Protein AF-A0A4Y7U716-F1 (afdb_monomer)

Nearest PDB structures (foldseek):
  8x7f-assembly1_J  TM=8.961E-01  e=5.687E-02  Escherichia coli K-12

Sequence (208 aa):
LENQKLSSAKKYLFCDTNLMVTKVFSEMYYGSCDPLLNDAALEHDYDLFFLTDIDVPWEKDDIRDTPDGRETVFSVFKQTLINTKKPFITLSGNKENRLAKATAIINALTIAKEKGFSSADFVGIYEHGIPFEKIIKQLEIFKNGIAKSNLISPATINNGILSLTESDFEEKAAFFDLQNENLKLKKFVPASGAASRMFKFLTAFLND

Solvent-accessible surface area (backbone atoms only — not comparable to full-atom values): 12981 Å² total; per-residue (Å²): 111,65,73,65,48,53,76,71,41,87,86,73,79,86,76,84,72,51,55,55,56,53,34,54,50,33,33,70,77,66,74,46,57,60,65,70,50,45,52,51,31,68,71,55,85,68,71,65,43,78,45,71,53,78,83,56,81,84,71,96,55,102,80,64,87,67,83,72,62,54,69,56,53,51,50,53,53,52,49,48,33,60,77,69,68,50,31,59,48,81,40,62,69,56,72,67,55,31,51,54,51,51,52,53,50,53,54,51,49,51,56,36,46,77,72,70,44,50,48,58,56,50,40,53,42,54,75,70,69,52,62,65,69,59,54,52,54,50,52,48,36,71,74,74,45,75,83,80,79,83,83,86,72,83,73,36,80,85,40,92,33,86,80,73,51,72,67,53,48,53,52,52,50,54,52,46,66,73,38,54,87,81,47,82,87,86,80,88,77,69,99,41,88,64,45,65,62,68,44,45,60,59,57,49,64,76,74,109

Radius of gyration: 27.91 Å; Cα contacts (8 Å, |Δi|>4): 109; chains: 1; bounding box: 51×39×85 Å

InterPro domains:
  IPR025393 Domain of unknown function DUF4301 [PF14134] (120-207)
  IPR027417 P-loop containing nucleoside triphosphate hydrolase [G3DSA:3.40.50.300] (1-102)
  IPR027417 P-loop containing nucleoside triphosphate hydrolase [SSF52540] (4-107)
  IPR038727 NadR/Ttd14, AAA domain [PF13521] (3-98)
  IPR052735 Bacterial NAD biosynthesis/regulator protein [PTHR37512] (2-109)

Foldseek 3Di:
DQVVVVVVDDQDDDDDDDLLNVQLVCCVPVVDGDPVSVVCNLPDADLEAELEDPQDDDDDDPPDDDPPCSVVSSVSSVVSCVVSVHHYDYADDDPVRSVVVVVVLSVLSSVCVVVPHGSSRSSVCVVVVHDSVVVVVVVCCVVVPDDDDDDPDDQDDVRVDDDDDPVRVVVVVVVCVVCVVVDDDDDDDPPDPCVCVVCVVVVVVVVD

Secondary structure (DSSP, 8-state):
-HHHHHHH-SS----SS-HHHHHHHHHHHHS---HHHHHHHHHS--S-EEEE-S-SPP---SS---STTHHHHHHHHHHHHHHTT--EEEE-S-HHHHHHHHHHHHHHHHHHHHTT--HHHHHHHHHTT--HHHHHHHHHHHHH-PPPP------EETBEEPPPPHHHHHHHHHHHHHHTTTS-------SSTTHHHHTHHHHHHTT-

Structure (mmCIF, N/CA/C/O backbone):
data_AF-A0A4Y7U716-F1
#
_entry.id   AF-A0A4Y7U716-F1
#
loop_
_atom_site.group_PDB
_atom_site.id
_atom_site.type_symbol
_atom_site.label_atom_id
_atom_site.label_alt_id
_atom_site.label_comp_id
_atom_site.label_asym_id
_atom_site.label_entity_id
_atom_site.label_seq_id
_atom_site.pdbx_PDB_ins_code
_atom_site.Cartn_x
_atom_site.Cartn_y
_atom_site.Cartn_z
_atom_site.occupancy
_atom_site.B_iso_or_equiv
_atom_site.auth_seq_id
_atom_site.auth_comp_id
_atom_site.auth_asym_id
_atom_site.auth_atom_id
_atom_site.pdbx_PDB_model_num
ATOM 1 N N . LEU A 1 1 ? -2.978 -11.078 -25.069 1.00 79.75 1 LEU A N 1
ATOM 2 C CA . LEU A 1 1 ? -2.760 -12.250 -24.187 1.00 79.75 1 LEU A CA 1
ATOM 3 C C . LEU A 1 1 ? -3.299 -11.998 -22.779 1.00 79.75 1 LEU A C 1
ATOM 5 O O . LEU A 1 1 ? -4.099 -12.796 -22.311 1.00 79.75 1 LEU A O 1
ATOM 9 N N . GLU A 1 2 ? -2.930 -10.886 -22.134 1.00 85.50 2 GLU A N 1
ATOM 10 C CA . GLU A 1 2 ? -3.359 -10.548 -20.763 1.00 85.50 2 GLU A CA 1
ATOM 11 C C . GLU A 1 2 ? -4.886 -10.507 -20.600 1.00 85.50 2 GLU A C 1
ATOM 13 O O . GLU A 1 2 ? -5.422 -11.267 -19.802 1.00 85.50 2 GLU A O 1
ATOM 18 N N . ASN A 1 3 ? -5.610 -9.768 -21.449 1.00 84.38 3 ASN A N 1
ATOM 19 C CA . ASN A 1 3 ? -7.084 -9.715 -21.409 1.00 84.38 3 ASN A CA 1
ATOM 20 C C . ASN A 1 3 ? -7.772 -11.077 -21.621 1.00 84.38 3 ASN A C 1
ATOM 22 O O . ASN A 1 3 ? -8.820 -11.353 -21.043 1.00 84.38 3 ASN A O 1
ATOM 26 N N . GLN A 1 4 ? -7.169 -11.963 -22.420 1.00 86.94 4 GLN A N 1
ATOM 27 C CA . GLN A 1 4 ? -7.677 -13.330 -22.594 1.00 86.94 4 GLN A CA 1
ATOM 28 C C . GLN A 1 4 ? -7.426 -14.183 -21.347 1.00 86.94 4 GLN A C 1
ATOM 30 O O . GLN A 1 4 ? -8.240 -15.029 -20.998 1.00 86.94 4 GLN A O 1
ATOM 35 N N . LYS A 1 5 ? -6.296 -13.982 -20.662 1.00 88.31 5 LYS A N 1
ATOM 36 C CA . LYS A 1 5 ? -6.020 -14.659 -19.392 1.00 88.31 5 LYS A CA 1
ATOM 37 C C . LYS A 1 5 ? -6.897 -14.109 -18.274 1.00 88.31 5 LYS A C 1
ATOM 39 O O . LYS A 1 5 ? -7.354 -14.903 -17.457 1.00 88.31 5 LYS A O 1
ATOM 44 N N . LEU A 1 6 ? -7.202 -12.812 -18.293 1.00 87.44 6 LEU A N 1
ATOM 45 C CA . LEU A 1 6 ? -8.086 -12.144 -17.343 1.00 87.44 6 LEU A CA 1
ATOM 46 C C . LEU A 1 6 ? -9.490 -12.756 -17.346 1.00 87.44 6 LEU A C 1
ATOM 48 O O . LEU A 1 6 ? -10.019 -13.036 -16.277 1.00 87.44 6 LEU A O 1
ATOM 52 N N . SER A 1 7 ? -10.052 -13.065 -18.519 1.00 87.25 7 SER A N 1
ATOM 53 C CA . SER A 1 7 ? -11.375 -13.705 -18.608 1.00 87.25 7 SER A CA 1
ATOM 54 C C . SER A 1 7 ? -11.414 -15.131 -18.041 1.00 87.25 7 SER A C 1
ATOM 56 O O . SER A 1 7 ? -12.470 -15.605 -17.632 1.00 87.25 7 SER A O 1
ATOM 58 N N . SER A 1 8 ? -10.266 -15.816 -17.994 1.00 90.81 8 SER A N 1
ATOM 59 C CA . SER A 1 8 ? -10.123 -17.159 -17.412 1.00 90.81 8 SER A CA 1
ATOM 60 C C . SER A 1 8 ? -9.630 -17.163 -15.959 1.00 90.81 8 SER A C 1
ATOM 62 O O . SER A 1 8 ? -9.633 -18.209 -15.302 1.00 90.81 8 SER A O 1
ATOM 64 N N . ALA A 1 9 ? -9.163 -16.018 -15.455 1.00 90.00 9 ALA A N 1
ATOM 65 C CA . ALA A 1 9 ? -8.594 -15.901 -14.123 1.00 90.00 9 ALA A CA 1
ATOM 66 C C . ALA A 1 9 ? -9.703 -15.988 -13.068 1.00 90.00 9 ALA A C 1
ATOM 68 O O . ALA A 1 9 ? -10.748 -15.358 -13.182 1.00 90.00 9 ALA A O 1
ATOM 69 N N . LYS A 1 10 ? -9.471 -16.775 -12.012 1.00 88.88 10 LYS A N 1
ATOM 70 C CA . LYS A 1 10 ? -10.477 -16.975 -10.955 1.00 88.88 10 LYS A CA 1
ATOM 71 C C . LYS A 1 10 ? -10.462 -15.879 -9.894 1.00 88.88 10 LYS A C 1
ATOM 73 O O . LYS A 1 10 ? -11.512 -15.519 -9.380 1.00 88.88 10 LYS A O 1
ATOM 78 N N . LYS A 1 11 ? -9.268 -15.419 -9.506 1.00 89.81 11 LYS A N 1
ATOM 79 C CA . LYS A 1 11 ? -9.095 -14.495 -8.374 1.00 89.81 11 LYS A CA 1
ATOM 80 C C . LYS A 1 11 ? -8.025 -13.440 -8.626 1.00 89.81 11 LYS A 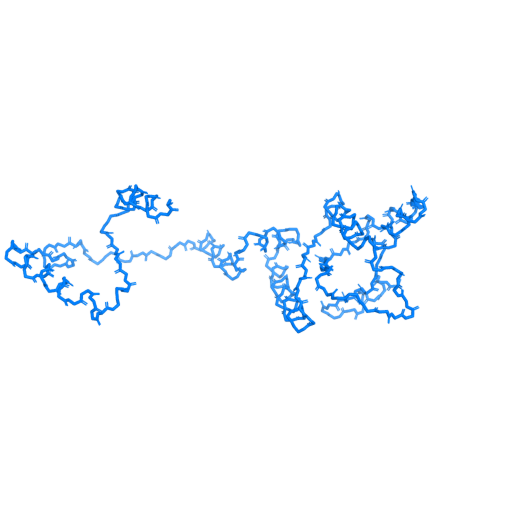C 1
ATOM 82 O O . LYS A 1 11 ? -8.293 -12.261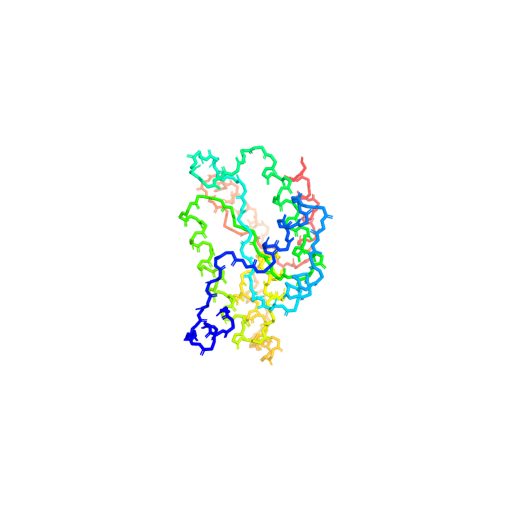 -8.458 1.00 89.81 11 LYS A O 1
ATOM 87 N N . TYR A 1 12 ? -6.840 -13.867 -9.056 1.00 93.25 12 TYR A N 1
ATOM 88 C CA . TYR A 1 12 ? -5.724 -12.977 -9.368 1.00 93.25 12 TYR A CA 1
ATOM 89 C C . TYR A 1 12 ? -5.133 -13.338 -10.728 1.00 93.25 12 TYR A C 1
ATOM 91 O O . TYR A 1 12 ? -5.072 -14.518 -11.083 1.00 93.25 12 TYR A O 1
ATOM 99 N N . LEU A 1 13 ? -4.672 -12.322 -11.453 1.00 93.81 13 LEU A N 1
ATOM 100 C CA . LEU A 1 13 ? -3.811 -12.457 -12.619 1.00 93.81 13 LEU A CA 1
ATOM 101 C C . LEU A 1 13 ? -2.528 -11.678 -12.328 1.00 93.81 13 LEU A C 1
ATOM 103 O O . LEU A 1 13 ? -2.581 -10.480 -12.069 1.00 93.81 13 LEU A O 1
ATOM 107 N N . PHE A 1 14 ? -1.392 -12.367 -12.353 1.00 93.25 14 PHE A N 1
ATOM 108 C CA . PHE A 1 14 ? -0.082 -11.736 -12.242 1.00 93.25 14 PHE A CA 1
ATOM 109 C C . PHE A 1 14 ? 0.510 -11.611 -13.644 1.00 93.25 14 PHE A C 1
ATOM 111 O O . PHE A 1 14 ? 0.653 -12.620 -14.337 1.00 93.25 14 PHE A O 1
ATOM 118 N N . CYS A 1 15 ? 0.825 -10.383 -14.052 1.00 91.81 15 CYS A N 1
ATOM 119 C CA . CYS A 1 15 ? 1.501 -10.093 -15.313 1.00 91.81 15 CYS A CA 1
ATOM 120 C C . CYS A 1 15 ? 2.974 -9.806 -15.010 1.00 91.81 15 CYS A C 1
ATOM 122 O O . CYS A 1 15 ? 3.291 -8.771 -14.422 1.00 91.81 15 CYS A O 1
ATOM 124 N N . ASP A 1 16 ? 3.847 -10.754 -15.353 1.00 87.94 16 ASP A N 1
ATOM 125 C CA . ASP A 1 16 ? 5.295 -10.561 -15.286 1.00 87.94 16 ASP A CA 1
ATOM 126 C C . ASP A 1 16 ? 5.774 -9.906 -16.578 1.00 87.94 16 ASP A C 1
ATOM 128 O O . ASP A 1 16 ? 5.612 -10.469 -17.663 1.00 87.94 16 ASP A O 1
ATOM 132 N N . THR A 1 17 ? 6.319 -8.698 -16.441 1.00 77.56 17 THR A N 1
ATOM 133 C CA . THR A 1 17 ? 6.408 -7.669 -17.487 1.00 77.56 17 THR A CA 1
ATOM 134 C C . THR A 1 17 ? 5.039 -7.310 -18.089 1.00 77.56 17 THR A C 1
ATOM 136 O O . THR A 1 17 ? 4.097 -8.099 -18.094 1.00 77.56 17 THR A O 1
ATOM 139 N N . ASN A 1 18 ? 4.874 -6.060 -18.519 1.00 88.94 18 ASN A N 1
ATOM 140 C CA . ASN A 1 18 ? 3.608 -5.577 -19.070 1.00 88.94 18 ASN A CA 1
ATOM 141 C C . ASN A 1 18 ? 3.829 -4.412 -20.044 1.00 88.94 18 ASN A C 1
ATOM 143 O O . ASN A 1 18 ? 4.952 -3.929 -20.195 1.00 88.94 18 ASN A O 1
ATOM 147 N N . LEU A 1 19 ? 2.757 -3.937 -20.683 1.00 90.75 19 LEU A N 1
ATOM 148 C CA . LEU A 1 19 ? 2.833 -2.859 -21.678 1.00 90.75 19 LEU A CA 1
ATOM 149 C C . LEU A 1 19 ? 3.484 -1.580 -21.133 1.00 90.75 19 LEU A C 1
ATOM 151 O O . LEU A 1 19 ? 4.235 -0.924 -21.854 1.00 90.75 19 LEU A O 1
ATOM 155 N N . MET A 1 20 ? 3.258 -1.249 -19.857 1.00 92.38 20 MET A N 1
ATOM 156 C CA . MET A 1 20 ? 3.892 -0.091 -19.220 1.00 92.38 20 MET A CA 1
ATOM 157 C C . MET A 1 20 ? 5.409 -0.274 -19.109 1.00 92.38 20 MET A C 1
ATOM 159 O O . MET A 1 20 ? 6.166 0.664 -19.340 1.00 92.38 20 MET A O 1
ATOM 163 N N . VAL A 1 21 ? 5.863 -1.493 -18.813 1.00 90.69 21 VAL A N 1
ATOM 164 C CA . VAL A 1 21 ? 7.291 -1.835 -18.792 1.00 90.69 21 VAL A CA 1
ATOM 165 C C . VAL A 1 21 ? 7.909 -1.686 -20.176 1.00 90.69 21 VAL A C 1
ATOM 167 O O . VAL A 1 21 ? 8.946 -1.038 -20.314 1.00 90.69 21 VAL A O 1
ATOM 170 N N . THR A 1 22 ? 7.250 -2.205 -21.211 1.00 91.38 22 THR A N 1
ATOM 171 C CA . THR A 1 22 ? 7.720 -2.070 -22.595 1.00 91.38 22 THR A CA 1
ATOM 172 C C . THR A 1 22 ? 7.770 -0.608 -23.039 1.00 91.38 22 THR A C 1
ATOM 174 O O . THR A 1 22 ? 8.756 -0.199 -23.650 1.00 91.38 22 THR A O 1
ATOM 177 N N . LYS A 1 23 ? 6.758 0.199 -22.689 1.00 93.25 23 LYS A N 1
ATOM 178 C CA . LYS A 1 23 ? 6.739 1.644 -22.952 1.00 93.25 23 LYS A CA 1
ATOM 179 C C . LYS A 1 23 ? 7.964 2.332 -22.347 1.00 93.25 23 LYS A C 1
ATOM 181 O O . LYS A 1 23 ? 8.690 3.010 -23.069 1.00 93.25 23 LYS A O 1
ATOM 186 N N . VAL A 1 24 ? 8.198 2.150 -21.044 1.00 91.44 24 VAL A N 1
ATOM 187 C CA . VAL A 1 24 ? 9.302 2.823 -20.340 1.00 91.44 24 VAL A CA 1
ATOM 188 C C . VAL A 1 24 ? 10.651 2.428 -20.935 1.00 91.44 24 VAL A C 1
ATOM 190 O O . VAL A 1 24 ? 11.477 3.297 -21.200 1.00 91.44 24 VAL A O 1
ATOM 193 N N . PHE A 1 25 ? 10.870 1.141 -21.219 1.00 90.81 25 PHE A N 1
ATOM 194 C CA . PHE A 1 25 ? 12.114 0.712 -21.857 1.00 90.81 25 PHE A CA 1
ATOM 195 C C . PHE A 1 25 ? 12.279 1.274 -23.270 1.00 90.81 25 PHE A C 1
ATOM 197 O O . PHE A 1 25 ? 13.380 1.701 -23.613 1.00 90.81 25 PHE A O 1
ATOM 204 N N . SER A 1 26 ? 11.210 1.342 -24.070 1.00 91.12 26 SER A N 1
ATOM 205 C CA . SER A 1 26 ? 11.276 1.968 -25.396 1.00 91.12 26 SER A CA 1
ATOM 206 C C . SER A 1 26 ? 11.761 3.416 -25.303 1.00 91.12 26 SER A C 1
ATOM 208 O O . SER A 1 26 ? 12.686 3.807 -26.012 1.00 91.12 26 SER A O 1
ATOM 210 N N . GLU A 1 27 ? 11.189 4.199 -24.385 1.00 90.56 27 GLU A N 1
ATOM 211 C CA . GLU A 1 27 ? 11.580 5.597 -24.170 1.00 90.56 27 GLU A CA 1
ATOM 212 C C . GLU A 1 27 ? 13.031 5.720 -23.696 1.00 90.56 27 GLU A C 1
ATOM 214 O O . GLU A 1 27 ? 13.751 6.606 -24.151 1.00 90.56 27 GLU A O 1
ATOM 219 N N . MET A 1 28 ? 13.480 4.820 -22.819 1.00 88.00 28 MET A N 1
ATOM 220 C CA . MET A 1 28 ? 14.840 4.842 -22.283 1.00 88.00 28 MET A CA 1
ATOM 221 C C . MET A 1 28 ? 15.906 4.491 -23.326 1.00 88.00 28 MET A C 1
ATOM 223 O O . MET A 1 28 ? 16.919 5.184 -23.402 1.00 88.00 28 MET A O 1
ATOM 227 N N . TYR A 1 29 ? 15.703 3.437 -24.122 1.00 88.19 29 TYR A N 1
ATOM 228 C CA . TYR A 1 29 ? 16.708 2.984 -25.091 1.00 88.19 29 TYR A CA 1
ATOM 229 C C . TYR A 1 29 ? 16.662 3.753 -26.413 1.00 88.19 29 TYR A C 1
ATOM 231 O O . TYR A 1 29 ? 17.705 3.970 -27.027 1.00 88.19 29 TYR A O 1
ATOM 239 N N . TYR A 1 30 ? 15.474 4.168 -26.862 1.00 90.31 30 TYR A N 1
ATOM 240 C CA . TYR A 1 30 ? 15.283 4.773 -28.185 1.00 90.31 30 TYR A CA 1
ATOM 241 C C . TYR A 1 30 ? 14.915 6.260 -28.136 1.00 90.31 30 TYR A C 1
ATOM 243 O O . TYR A 1 30 ? 14.734 6.880 -29.185 1.00 90.31 30 TYR A O 1
ATOM 251 N N . GLY A 1 31 ? 14.761 6.848 -26.944 1.00 90.00 31 GLY A N 1
ATOM 252 C CA . GLY A 1 31 ? 14.351 8.247 -26.766 1.00 90.00 31 GLY A CA 1
ATOM 253 C C . GLY A 1 31 ? 12.908 8.541 -27.194 1.00 90.00 31 GLY A C 1
ATOM 254 O O . GLY A 1 31 ? 12.475 9.690 -27.156 1.00 90.00 31 GLY A O 1
ATOM 255 N N . SER A 1 32 ? 12.163 7.522 -27.629 1.00 89.88 32 SER A N 1
ATOM 256 C CA . SER A 1 32 ? 10.787 7.631 -28.104 1.00 89.88 32 SER A CA 1
ATOM 257 C C . SER A 1 32 ? 10.032 6.319 -27.890 1.00 89.88 32 SER A C 1
ATOM 259 O O . SER A 1 32 ? 10.621 5.243 -27.758 1.00 89.88 32 SER A O 1
ATOM 261 N N . CYS A 1 33 ? 8.708 6.415 -27.840 1.00 92.00 33 CYS A N 1
ATOM 262 C CA . CYS A 1 33 ? 7.807 5.272 -27.818 1.00 92.00 33 CYS A CA 1
ATOM 263 C C . CYS A 1 33 ? 6.932 5.325 -29.064 1.00 92.00 33 CYS A C 1
ATOM 265 O O . CYS A 1 33 ? 6.470 6.405 -29.442 1.00 92.00 33 CYS A O 1
ATOM 267 N N . ASP A 1 34 ? 6.687 4.171 -29.678 1.00 93.62 34 ASP A N 1
ATOM 268 C CA . ASP A 1 34 ? 5.676 4.073 -30.723 1.00 93.62 34 ASP A CA 1
ATOM 269 C C . ASP A 1 34 ? 4.314 4.545 -30.162 1.00 93.62 34 ASP A C 1
ATOM 271 O O . ASP A 1 34 ? 3.923 4.095 -29.077 1.00 93.62 34 ASP A O 1
ATOM 275 N N . PRO A 1 35 ? 3.584 5.444 -30.852 1.00 94.44 35 PRO A N 1
ATOM 276 C CA . PRO A 1 35 ? 2.308 5.959 -30.359 1.00 94.44 35 PRO A CA 1
ATOM 277 C C . PRO A 1 35 ? 1.298 4.859 -30.014 1.00 94.44 35 PRO A C 1
ATOM 279 O O . PRO A 1 35 ? 0.609 4.968 -29.005 1.00 94.44 35 PRO A O 1
ATOM 282 N N . LEU A 1 36 ? 1.261 3.762 -30.780 1.00 94.50 36 LEU A N 1
ATOM 283 C CA . LEU A 1 36 ? 0.355 2.643 -30.515 1.00 94.50 36 LEU A CA 1
ATOM 284 C C . LEU A 1 36 ? 0.712 1.934 -29.207 1.00 94.50 36 LEU A C 1
ATOM 286 O O . LEU A 1 36 ? -0.178 1.547 -28.451 1.00 94.50 36 LEU A O 1
ATOM 290 N N . LEU A 1 37 ? 2.008 1.772 -28.923 1.00 92.56 37 LEU A N 1
ATOM 291 C CA . LEU A 1 37 ? 2.472 1.192 -27.663 1.00 92.56 37 LEU A CA 1
ATOM 292 C C . LEU A 1 37 ? 2.179 2.126 -26.485 1.00 92.56 37 LEU A C 1
ATOM 294 O O . LEU A 1 37 ? 1.735 1.662 -25.434 1.00 92.56 37 LEU A O 1
ATOM 298 N N . ASN A 1 38 ? 2.414 3.428 -26.654 1.00 92.62 38 ASN A N 1
ATOM 299 C CA . ASN A 1 38 ? 2.104 4.423 -25.636 1.00 92.62 38 ASN A CA 1
ATOM 300 C C . ASN A 1 38 ? 0.615 4.398 -25.269 1.00 92.62 38 ASN A C 1
ATOM 302 O O . ASN A 1 38 ? 0.279 4.272 -24.092 1.00 92.62 38 ASN A O 1
ATOM 306 N N . ASP A 1 39 ? -0.260 4.468 -26.268 1.00 94.06 39 ASP A N 1
ATOM 307 C CA . ASP A 1 39 ? -1.704 4.527 -26.053 1.00 94.06 39 ASP A CA 1
ATOM 308 C C . ASP A 1 39 ? -2.210 3.230 -25.413 1.00 94.06 39 ASP A C 1
ATOM 310 O O . ASP A 1 39 ? -2.919 3.276 -24.407 1.00 94.06 39 ASP A O 1
ATOM 314 N N . ALA A 1 40 ? -1.739 2.072 -25.890 1.00 92.38 40 ALA A N 1
ATOM 315 C CA . ALA A 1 40 ? -2.076 0.780 -25.300 1.00 92.38 40 ALA A CA 1
ATOM 316 C C . ALA A 1 40 ? -1.613 0.657 -23.836 1.00 92.38 40 ALA A C 1
ATOM 318 O O . ALA A 1 40 ? -2.338 0.116 -23.003 1.00 92.38 40 ALA A O 1
ATOM 319 N N . ALA A 1 41 ? -0.424 1.163 -23.492 1.00 92.38 41 ALA A N 1
ATOM 320 C CA . ALA A 1 41 ? 0.080 1.140 -22.119 1.00 92.38 41 ALA A CA 1
ATOM 321 C C . ALA A 1 41 ? -0.721 2.055 -21.175 1.00 92.38 41 ALA A C 1
ATOM 323 O O . ALA A 1 41 ? -0.866 1.745 -19.989 1.00 92.38 41 ALA A O 1
ATOM 324 N N . LEU A 1 42 ? -1.236 3.178 -21.681 1.00 92.06 42 LEU A N 1
ATOM 325 C CA . LEU A 1 42 ? -2.067 4.104 -20.910 1.00 92.06 42 LEU A CA 1
ATOM 326 C C . LEU A 1 42 ? -3.489 3.572 -20.718 1.00 92.06 42 LEU A C 1
ATOM 328 O O . LEU A 1 42 ? -4.015 3.653 -19.606 1.00 92.06 42 LEU A O 1
ATOM 332 N N . GLU A 1 43 ? -4.082 3.008 -21.769 1.00 91.56 43 GLU A N 1
ATOM 333 C CA . GLU A 1 43 ? -5.438 2.455 -21.755 1.00 91.56 43 GLU A CA 1
ATOM 334 C C . GLU A 1 43 ? -5.532 1.167 -20.930 1.00 91.56 43 GLU A C 1
ATOM 336 O O . GLU A 1 43 ? -6.547 0.916 -20.285 1.00 91.56 43 GLU A O 1
ATOM 341 N N . HIS A 1 44 ? -4.473 0.351 -20.901 1.00 90.88 44 HIS A N 1
ATOM 342 C CA . HIS A 1 44 ? -4.513 -0.902 -20.160 1.00 90.88 44 HIS A CA 1
ATOM 343 C C . HIS A 1 44 ? -4.540 -0.665 -18.647 1.00 90.88 44 HIS A C 1
ATOM 345 O O . HIS A 1 44 ? -3.627 -0.071 -18.060 1.00 90.88 44 HIS A O 1
ATOM 351 N N . ASP A 1 45 ? -5.569 -1.190 -17.992 1.00 88.56 45 ASP A N 1
ATOM 352 C CA . ASP A 1 45 ? -5.743 -1.056 -16.554 1.00 88.56 45 ASP A CA 1
ATOM 353 C C . ASP A 1 45 ? -5.135 -2.226 -15.789 1.00 88.56 45 ASP A C 1
ATOM 355 O O . ASP A 1 45 ? -5.332 -3.399 -16.107 1.00 88.56 45 ASP A O 1
ATOM 359 N N . TYR A 1 46 ? -4.388 -1.873 -14.747 1.00 93.69 46 TYR A N 1
ATOM 360 C CA . TYR A 1 46 ? -3.844 -2.800 -13.769 1.00 93.69 46 TYR A CA 1
ATOM 361 C C . TYR A 1 46 ? -4.269 -2.326 -12.390 1.00 93.69 46 TYR A C 1
ATOM 363 O O . TYR A 1 46 ? -4.175 -1.140 -12.072 1.00 93.69 46 TYR A O 1
ATOM 371 N N . ASP A 1 47 ? -4.698 -3.270 -11.559 1.00 95.25 47 ASP A N 1
ATOM 372 C CA . ASP A 1 47 ? -5.156 -2.956 -10.211 1.00 95.25 47 ASP A CA 1
ATOM 373 C C . ASP A 1 47 ? -4.033 -2.450 -9.312 1.00 95.25 47 ASP A C 1
ATOM 375 O O . ASP A 1 47 ? -4.279 -1.619 -8.444 1.00 95.25 47 ASP A O 1
ATOM 379 N N . LEU A 1 48 ? -2.818 -2.966 -9.478 1.00 96.56 48 LEU A N 1
ATOM 380 C CA . LEU A 1 48 ? -1.675 -2.576 -8.669 1.00 96.56 48 LEU A CA 1
ATOM 381 C C . LEU A 1 48 ? -0.373 -2.976 -9.362 1.00 96.56 48 LEU A C 1
ATOM 383 O O . LEU A 1 48 ? -0.209 -4.124 -9.770 1.00 96.56 48 LEU A O 1
ATOM 387 N N . PHE A 1 49 ? 0.578 -2.050 -9.411 1.00 96.50 49 PHE A N 1
ATOM 388 C CA . PHE A 1 49 ? 1.961 -2.326 -9.776 1.00 96.50 49 PHE A CA 1
ATOM 389 C C . PHE A 1 49 ? 2.803 -2.530 -8.514 1.00 96.50 49 PHE A C 1
ATOM 391 O O . PHE A 1 49 ? 2.822 -1.686 -7.617 1.00 96.50 49 PHE A O 1
ATOM 398 N N . PHE A 1 50 ? 3.557 -3.624 -8.458 1.00 96.12 50 PHE A N 1
ATOM 399 C CA . PHE A 1 50 ? 4.636 -3.758 -7.485 1.00 96.12 50 PHE A CA 1
ATOM 400 C C . PHE A 1 50 ? 5.938 -3.268 -8.104 1.00 96.12 50 PHE A C 1
ATOM 402 O O . PHE A 1 50 ? 6.503 -3.924 -8.975 1.00 96.12 50 PHE A O 1
ATOM 409 N N . LEU A 1 51 ? 6.417 -2.114 -7.641 1.00 94.75 51 LEU A N 1
ATOM 410 C CA . LEU A 1 51 ? 7.700 -1.567 -8.066 1.00 94.75 51 LEU A CA 1
ATOM 411 C C . LEU A 1 51 ? 8.793 -2.100 -7.137 1.00 94.75 51 LEU A C 1
ATOM 413 O O . LEU A 1 51 ? 8.896 -1.688 -5.983 1.00 94.75 51 LEU A O 1
ATOM 417 N N . THR A 1 52 ? 9.593 -3.049 -7.608 1.00 92.56 52 THR A N 1
ATOM 418 C CA . THR A 1 52 ? 10.667 -3.630 -6.798 1.00 92.56 52 THR A CA 1
ATOM 419 C C . THR A 1 52 ? 11.849 -2.678 -6.687 1.00 92.56 52 THR A C 1
ATOM 421 O O . THR A 1 52 ? 12.344 -2.186 -7.698 1.00 92.56 52 THR A O 1
ATOM 424 N N . ASP A 1 53 ? 12.313 -2.459 -5.465 1.00 90.38 53 ASP A N 1
ATOM 425 C CA . ASP A 1 53 ? 13.450 -1.600 -5.155 1.00 90.38 53 ASP A CA 1
ATOM 426 C C . ASP A 1 53 ? 14.784 -2.219 -5.617 1.00 90.38 53 ASP A C 1
ATOM 428 O O . ASP A 1 53 ? 14.875 -3.415 -5.933 1.00 90.38 53 ASP A O 1
ATOM 432 N N . ILE A 1 54 ? 15.828 -1.396 -5.668 1.00 88.00 54 ILE A N 1
ATOM 433 C CA . ILE A 1 54 ? 17.169 -1.760 -6.149 1.00 88.00 54 ILE A CA 1
ATOM 434 C C . ILE A 1 54 ? 18.069 -2.354 -5.060 1.00 88.00 54 ILE A C 1
ATOM 436 O O . ILE A 1 54 ? 19.212 -2.711 -5.336 1.00 88.00 54 ILE A O 1
ATOM 440 N N . ASP A 1 55 ? 17.553 -2.484 -3.841 1.00 85.44 55 ASP A N 1
ATOM 441 C CA . ASP A 1 55 ? 18.274 -2.919 -2.643 1.00 85.44 55 ASP A CA 1
ATOM 442 C C . ASP A 1 55 ? 18.750 -4.382 -2.677 1.00 85.44 55 ASP A C 1
ATOM 444 O O . ASP A 1 55 ? 19.569 -4.794 -1.856 1.00 85.44 55 ASP A O 1
ATOM 448 N N . VAL A 1 56 ? 18.293 -5.168 -3.656 1.00 81.62 56 VAL A N 1
ATOM 449 C CA . VAL A 1 56 ? 18.868 -6.484 -3.949 1.00 81.62 56 VAL A CA 1
ATOM 450 C C . VAL A 1 56 ? 20.182 -6.309 -4.726 1.00 81.62 56 VAL A C 1
ATOM 452 O O . VAL A 1 56 ? 20.179 -5.644 -5.778 1.00 81.62 56 VAL A O 1
ATOM 455 N N . PRO A 1 57 ? 21.292 -6.919 -4.257 1.00 79.44 57 PRO A N 1
ATOM 456 C CA . PRO A 1 57 ? 22.568 -6.901 -4.959 1.00 79.44 57 PRO A CA 1
ATOM 457 C C . PRO A 1 57 ? 22.418 -7.358 -6.407 1.00 79.44 57 PRO A C 1
ATOM 459 O O . PRO A 1 57 ? 21.678 -8.292 -6.720 1.00 79.44 57 PRO A O 1
ATOM 462 N N . TRP A 1 58 ? 23.113 -6.671 -7.306 1.00 79.81 58 TRP A N 1
ATOM 463 C CA . TRP A 1 58 ? 23.168 -7.108 -8.689 1.00 79.81 58 TRP A CA 1
ATOM 464 C C . TRP A 1 58 ? 24.035 -8.367 -8.781 1.00 79.81 58 TRP A C 1
ATOM 466 O O . TRP A 1 58 ? 25.130 -8.414 -8.225 1.00 79.81 58 TRP A O 1
ATOM 476 N N . GLU A 1 59 ? 23.548 -9.371 -9.499 1.00 77.19 59 GLU A N 1
ATOM 477 C CA . GLU A 1 59 ? 24.267 -10.607 -9.784 1.00 77.19 59 GLU A CA 1
ATOM 478 C C . GLU A 1 59 ? 24.320 -10.764 -11.295 1.00 77.19 59 GLU A C 1
ATOM 480 O O . GLU A 1 59 ? 23.303 -10.578 -11.965 1.00 77.19 59 GLU A O 1
ATOM 485 N N . LYS A 1 60 ? 25.501 -11.090 -11.825 1.00 77.56 60 LYS A N 1
ATOM 486 C CA . LYS A 1 60 ? 25.668 -11.325 -13.255 1.00 77.56 60 LYS A CA 1
ATOM 487 C C . LYS A 1 60 ? 24.884 -12.572 -13.644 1.00 77.56 60 LYS A C 1
ATOM 489 O O . LYS A 1 60 ? 25.209 -13.663 -13.183 1.00 77.56 60 LYS A O 1
ATOM 494 N N . ASP A 1 61 ? 23.896 -12.401 -14.506 1.00 76.31 61 ASP A N 1
ATOM 495 C CA . ASP A 1 61 ? 23.196 -13.488 -15.178 1.00 76.31 61 ASP A CA 1
ATOM 496 C C . ASP A 1 61 ? 23.148 -13.219 -16.689 1.00 76.31 61 ASP A C 1
ATOM 498 O O . ASP A 1 61 ? 23.629 -12.187 -17.162 1.00 76.31 61 ASP A O 1
ATOM 502 N N . ASP A 1 62 ? 22.618 -14.173 -17.451 1.00 69.81 62 ASP A N 1
ATOM 503 C CA . ASP A 1 62 ? 22.617 -14.125 -18.917 1.00 69.81 62 ASP A CA 1
ATOM 504 C C . ASP A 1 62 ? 21.669 -13.058 -19.502 1.00 69.81 62 ASP A C 1
ATOM 506 O O . ASP A 1 62 ? 21.649 -12.862 -20.716 1.00 69.81 62 ASP A O 1
ATOM 510 N N . ILE A 1 63 ? 20.865 -12.385 -18.667 1.00 69.25 63 ILE A N 1
ATOM 511 C CA . ILE A 1 63 ? 19.766 -11.507 -19.100 1.00 69.25 63 ILE A CA 1
ATOM 512 C C . ILE A 1 63 ? 19.821 -10.090 -18.511 1.00 69.25 63 ILE A C 1
ATOM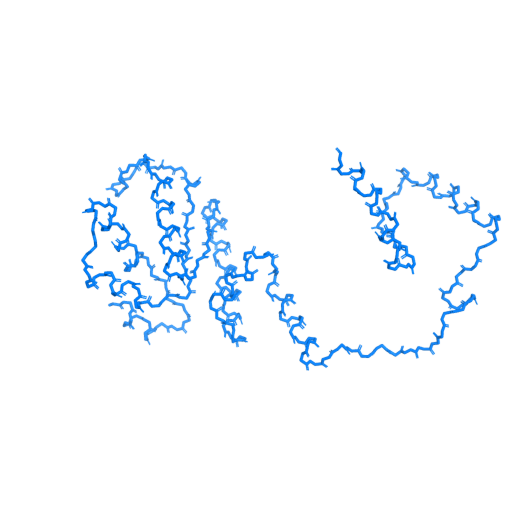 514 O O . ILE A 1 63 ? 19.110 -9.208 -18.991 1.00 69.25 63 ILE A O 1
ATOM 518 N N . ARG A 1 64 ? 20.624 -9.842 -17.471 1.00 70.50 64 ARG A N 1
ATOM 519 C CA . ARG A 1 64 ? 20.768 -8.523 -16.846 1.00 70.50 64 ARG A CA 1
ATOM 520 C C . ARG A 1 64 ? 21.760 -7.660 -17.614 1.00 70.50 64 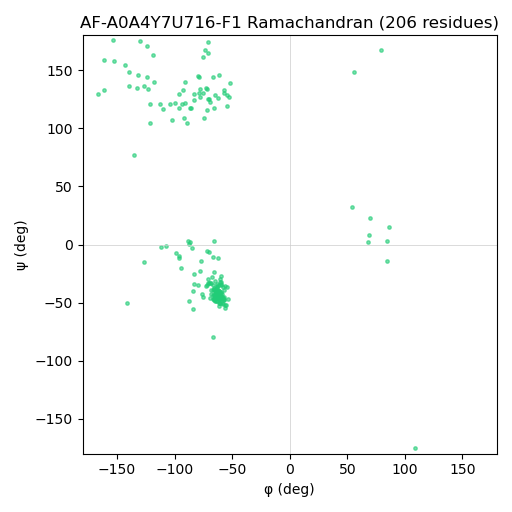ARG A C 1
ATOM 522 O O . ARG A 1 64 ? 22.905 -8.048 -17.814 1.00 70.50 64 ARG A O 1
ATOM 529 N N . ASP A 1 65 ? 21.316 -6.445 -17.924 1.00 68.31 65 ASP A N 1
ATOM 530 C CA . ASP A 1 65 ? 22.044 -5.466 -18.736 1.00 68.31 65 ASP A CA 1
ATOM 531 C C . ASP A 1 65 ? 23.324 -4.957 -18.047 1.00 68.31 65 ASP A C 1
ATOM 533 O O . ASP A 1 65 ? 24.429 -5.424 -18.321 1.00 68.31 65 ASP A O 1
ATOM 537 N N . THR A 1 66 ? 23.198 -4.018 -17.106 1.00 71.69 66 THR A N 1
ATOM 538 C CA . THR A 1 66 ? 24.334 -3.423 -16.396 1.00 71.69 66 THR A CA 1
ATOM 539 C C . THR A 1 66 ? 24.014 -3.226 -14.917 1.00 71.69 66 THR A C 1
ATOM 541 O O . THR A 1 66 ? 22.861 -2.979 -14.550 1.00 71.69 66 THR A O 1
ATOM 544 N N . PRO A 1 67 ? 25.021 -3.319 -14.031 1.00 74.25 67 PRO A N 1
ATOM 545 C CA . PRO A 1 67 ? 24.861 -2.910 -12.638 1.00 74.25 67 PRO A CA 1
ATOM 546 C C . PRO A 1 67 ? 24.672 -1.389 -12.509 1.00 74.25 67 PRO A C 1
ATOM 548 O O . PRO A 1 67 ? 24.009 -0.933 -11.576 1.00 74.25 67 PRO A O 1
ATOM 551 N N . ASP A 1 68 ? 25.212 -0.620 -13.458 1.00 76.81 68 ASP A N 1
ATOM 552 C CA . ASP A 1 68 ? 25.151 0.840 -13.485 1.00 76.81 68 ASP A CA 1
ATOM 553 C C . ASP A 1 68 ? 23.795 1.343 -14.000 1.00 76.81 68 ASP A C 1
ATOM 555 O O . ASP A 1 68 ? 23.186 0.736 -14.879 1.00 76.81 68 ASP A O 1
ATOM 559 N N . GLY A 1 69 ? 23.313 2.463 -13.449 1.00 80.25 69 GLY A N 1
ATOM 560 C CA . GLY A 1 69 ? 22.079 3.124 -13.899 1.00 80.25 69 GLY A CA 1
ATOM 561 C C . GLY A 1 69 ? 20.773 2.574 -13.311 1.00 80.25 69 GLY A C 1
ATOM 562 O O . GLY A 1 69 ? 19.700 3.083 -13.635 1.00 80.25 69 GLY A O 1
ATOM 563 N N . ARG A 1 70 ? 20.828 1.588 -12.403 1.00 85.88 70 ARG A N 1
ATOM 564 C CA . ARG A 1 70 ? 19.636 0.999 -11.753 1.00 85.88 70 ARG A CA 1
ATOM 565 C C . ARG A 1 70 ? 18.772 2.031 -11.023 1.00 85.88 70 ARG A C 1
ATOM 567 O O . ARG A 1 70 ? 17.549 1.960 -11.103 1.00 85.88 70 ARG A O 1
ATOM 574 N N . GLU A 1 71 ? 19.391 3.003 -10.355 1.00 88.25 71 GLU A N 1
ATOM 575 C CA . GLU A 1 71 ? 18.691 4.124 -9.707 1.00 88.25 71 GLU A CA 1
ATOM 576 C C . GLU A 1 71 ? 17.924 4.984 -10.714 1.00 88.25 71 GLU A C 1
ATOM 578 O O . GLU A 1 71 ? 16.776 5.366 -10.472 1.00 88.25 71 GLU A O 1
ATOM 583 N N . THR A 1 72 ? 18.539 5.261 -11.866 1.00 88.75 72 THR A N 1
ATOM 584 C CA . THR A 1 72 ? 17.921 6.023 -12.951 1.00 88.75 72 THR A CA 1
ATOM 585 C C . THR A 1 72 ? 16.735 5.263 -13.525 1.00 88.75 72 THR A C 1
ATOM 587 O O . THR A 1 72 ? 15.648 5.829 -13.604 1.00 88.75 72 THR A O 1
ATOM 590 N N . VAL A 1 73 ? 16.908 3.975 -13.844 1.00 88.69 73 VAL A N 1
ATOM 591 C CA . VAL A 1 73 ? 15.823 3.105 -14.330 1.00 88.69 73 VAL A CA 1
ATOM 592 C C . VAL A 1 73 ? 14.667 3.110 -13.331 1.00 88.69 73 VAL A C 1
ATOM 594 O O . VAL A 1 73 ? 13.536 3.426 -13.696 1.00 88.69 73 VAL A O 1
ATOM 597 N N . PHE A 1 74 ? 14.945 2.847 -12.052 1.00 92.31 74 PHE A N 1
ATOM 598 C CA . PHE A 1 74 ? 13.929 2.847 -11.001 1.00 92.31 74 PHE A CA 1
ATOM 599 C C . PHE A 1 74 ? 13.185 4.187 -10.913 1.00 92.31 74 PHE A C 1
ATOM 601 O O . PHE A 1 74 ? 11.955 4.214 -10.843 1.00 92.31 74 PHE A O 1
ATOM 608 N N . SER A 1 75 ? 13.916 5.302 -10.958 1.00 93.19 75 SER A N 1
ATOM 609 C CA . SER A 1 75 ? 13.343 6.648 -10.877 1.00 93.19 75 SER A CA 1
ATOM 610 C C . SER A 1 75 ? 12.453 6.970 -12.078 1.00 93.19 75 SER A C 1
ATOM 612 O O . SER A 1 75 ? 11.355 7.494 -11.894 1.00 93.19 75 SER A O 1
ATOM 614 N N . VAL A 1 76 ? 12.872 6.609 -13.295 1.00 92.94 76 VAL A N 1
ATOM 615 C CA . VAL A 1 76 ? 12.077 6.791 -14.522 1.00 92.94 76 VAL A CA 1
ATOM 616 C C . VAL A 1 76 ? 10.798 5.955 -14.474 1.00 92.94 76 VAL A C 1
ATOM 618 O O . VAL A 1 76 ? 9.715 6.461 -14.779 1.00 92.94 76 VAL A O 1
ATOM 621 N N . PHE A 1 77 ? 10.892 4.700 -14.031 1.00 93.94 77 PHE A N 1
ATOM 622 C CA . PHE A 1 77 ? 9.731 3.832 -13.841 1.00 93.94 77 PHE A CA 1
ATOM 623 C C . PHE A 1 77 ? 8.747 4.412 -12.828 1.00 93.94 77 PHE A C 1
ATOM 625 O O . PHE A 1 77 ? 7.556 4.548 -13.116 1.00 93.94 77 PHE A O 1
ATOM 632 N N . LYS A 1 78 ? 9.251 4.808 -11.656 1.00 95.00 78 LYS A N 1
ATOM 633 C CA . LYS A 1 78 ? 8.444 5.420 -10.601 1.00 95.00 78 LYS A CA 1
ATOM 634 C C . LYS A 1 78 ? 7.749 6.684 -11.099 1.00 95.00 78 LYS A C 1
ATOM 636 O O . LYS A 1 78 ? 6.546 6.834 -10.907 1.00 95.00 78 LYS A O 1
ATOM 641 N N . GLN A 1 79 ? 8.482 7.570 -11.771 1.00 95.56 79 GLN A N 1
ATOM 642 C CA . GLN A 1 79 ? 7.923 8.817 -12.282 1.00 95.56 79 GLN A CA 1
ATOM 643 C C . GLN A 1 79 ? 6.882 8.569 -13.376 1.00 95.56 79 GLN A C 1
ATOM 645 O O . GLN A 1 79 ? 5.858 9.248 -13.400 1.00 95.56 79 GLN A O 1
ATOM 650 N N . THR A 1 80 ? 7.089 7.571 -14.239 1.00 94.19 80 THR A N 1
ATOM 651 C CA . THR A 1 80 ? 6.091 7.177 -15.239 1.00 94.19 80 THR A CA 1
ATOM 652 C C . THR A 1 80 ? 4.799 6.709 -14.576 1.00 94.19 80 THR A C 1
ATOM 654 O O . THR A 1 80 ? 3.728 7.179 -14.954 1.00 94.19 80 THR A O 1
ATOM 657 N N . LEU A 1 81 ? 4.869 5.853 -13.552 1.00 95.00 81 LEU A N 1
ATOM 658 C CA . LEU A 1 81 ? 3.679 5.389 -12.825 1.00 95.00 81 LEU A CA 1
ATOM 659 C C . LEU A 1 81 ? 2.935 6.549 -12.142 1.00 95.00 81 LEU A C 1
ATOM 661 O O . LEU A 1 81 ? 1.710 6.625 -12.231 1.00 95.00 81 LEU A O 1
ATOM 665 N N . ILE A 1 82 ? 3.668 7.498 -11.547 1.00 94.69 82 ILE A N 1
ATOM 666 C CA . ILE A 1 82 ? 3.098 8.722 -10.960 1.00 94.69 82 ILE A CA 1
ATOM 667 C C . ILE A 1 82 ? 2.396 9.568 -12.032 1.00 94.69 82 ILE A C 1
ATOM 669 O O . ILE A 1 82 ? 1.223 9.911 -11.883 1.00 94.69 82 ILE A O 1
ATOM 673 N N . ASN A 1 83 ? 3.088 9.881 -13.130 1.00 94.56 83 ASN A N 1
ATOM 674 C CA . ASN A 1 83 ? 2.576 10.750 -14.194 1.00 94.56 83 ASN A CA 1
ATOM 675 C C . ASN A 1 83 ? 1.348 10.151 -14.890 1.00 94.56 83 ASN A C 1
ATOM 677 O O . ASN A 1 83 ? 0.414 10.869 -15.240 1.00 94.56 83 ASN A O 1
ATOM 681 N N . THR A 1 84 ? 1.342 8.830 -15.062 1.00 92.81 84 THR A N 1
ATOM 682 C CA . THR A 1 84 ? 0.240 8.078 -15.679 1.00 92.81 84 THR A CA 1
ATOM 683 C C . THR A 1 84 ? -0.848 7.677 -14.681 1.00 92.81 84 THR A C 1
ATOM 685 O O . THR A 1 84 ? -1.825 7.040 -15.068 1.00 92.81 84 THR A O 1
ATOM 688 N N . LYS A 1 85 ? -0.714 8.078 -13.405 1.00 93.88 85 LYS A N 1
ATOM 689 C CA . LYS A 1 85 ? -1.656 7.794 -12.310 1.00 93.88 85 LYS A CA 1
ATOM 690 C C . LYS A 1 85 ? -1.958 6.302 -12.144 1.00 93.88 85 LYS A C 1
ATOM 692 O O . LYS A 1 85 ? -3.066 5.926 -11.761 1.00 93.88 85 LYS A O 1
ATOM 697 N N . LYS A 1 86 ? -0.980 5.443 -12.432 1.00 94.44 86 LYS A N 1
ATOM 698 C CA . LYS A 1 86 ? -1.119 3.997 -12.262 1.00 94.44 86 LYS A CA 1
ATOM 699 C C . LYS A 1 86 ? -0.836 3.632 -10.797 1.00 94.44 86 LYS A C 1
ATOM 701 O O . LYS A 1 86 ? 0.230 3.989 -10.295 1.00 94.44 86 LYS A O 1
ATOM 706 N N . PRO A 1 87 ? -1.754 2.947 -10.088 1.00 96.44 87 PRO A N 1
ATOM 707 C CA . PRO A 1 87 ? -1.575 2.622 -8.673 1.00 96.44 87 PRO A CA 1
ATOM 708 C C . PRO A 1 87 ? -0.364 1.713 -8.467 1.00 96.44 87 PRO A C 1
ATOM 710 O O . PRO A 1 87 ? -0.285 0.648 -9.081 1.00 96.44 87 PRO A O 1
ATOM 713 N N . PHE A 1 88 ? 0.570 2.089 -7.595 1.00 96.88 88 PHE A N 1
ATOM 714 C CA . PHE A 1 88 ? 1.765 1.286 -7.350 1.00 96.88 88 PHE A CA 1
ATOM 715 C C . PHE A 1 88 ? 2.203 1.308 -5.888 1.00 96.88 88 PHE A C 1
ATOM 717 O O . PHE A 1 88 ? 1.935 2.260 -5.164 1.00 96.88 88 PHE A O 1
ATOM 724 N N . ILE A 1 89 ? 2.902 0.255 -5.462 1.00 96.88 89 ILE A N 1
ATOM 725 C CA . ILE A 1 89 ? 3.552 0.172 -4.150 1.00 96.88 89 ILE A CA 1
ATOM 726 C C . ILE A 1 89 ? 4.984 -0.330 -4.329 1.00 96.88 89 ILE A C 1
ATOM 728 O O . ILE A 1 89 ? 5.229 -1.318 -5.026 1.00 96.88 89 ILE A O 1
ATOM 732 N N . THR A 1 90 ? 5.934 0.323 -3.655 1.00 95.62 90 THR A N 1
ATOM 733 C CA . THR A 1 90 ? 7.337 -0.103 -3.655 1.00 95.62 90 THR A CA 1
ATOM 734 C C . THR A 1 90 ? 7.587 -1.276 -2.697 1.00 95.62 90 THR A C 1
ATOM 736 O O . THR A 1 90 ? 7.207 -1.261 -1.515 1.00 95.62 90 THR A O 1
ATOM 739 N N . LEU A 1 91 ? 8.260 -2.309 -3.209 1.00 95.00 91 LEU A N 1
ATOM 740 C CA . LEU A 1 91 ? 8.705 -3.472 -2.444 1.00 95.00 91 LEU A CA 1
ATOM 741 C C . LEU A 1 91 ? 10.227 -3.468 -2.298 1.00 95.00 91 LEU A C 1
ATOM 743 O O . LEU A 1 91 ? 10.941 -3.654 -3.280 1.00 95.00 91 LEU A O 1
ATOM 747 N N . SER A 1 92 ? 10.693 -3.353 -1.060 1.00 93.69 92 SER A N 1
ATOM 748 C CA . SER A 1 92 ? 12.104 -3.453 -0.676 1.00 93.69 92 SER A CA 1
ATOM 749 C C . SER A 1 92 ? 12.284 -4.633 0.291 1.00 93.69 92 SER A C 1
ATOM 751 O O . SER A 1 92 ? 11.314 -5.140 0.867 1.00 93.69 92 SER A O 1
ATOM 753 N N . GLY A 1 93 ? 13.516 -5.081 0.466 1.00 92.69 93 GLY A N 1
ATOM 754 C CA . GLY A 1 93 ? 13.952 -6.186 1.308 1.00 92.69 93 GLY A CA 1
ATOM 755 C C . GLY A 1 93 ? 14.398 -7.404 0.501 1.00 92.69 93 GLY A C 1
ATOM 756 O O . GLY A 1 93 ? 14.423 -7.399 -0.730 1.00 92.69 93 GLY A O 1
ATOM 757 N N . ASN A 1 94 ? 14.711 -8.487 1.211 1.00 91.94 94 ASN A N 1
ATOM 758 C CA . ASN A 1 94 ? 15.015 -9.781 0.604 1.00 91.94 94 ASN A CA 1
ATOM 759 C C . ASN A 1 94 ? 13.765 -10.451 -0.005 1.00 91.94 94 ASN A C 1
ATOM 761 O O . ASN A 1 94 ? 12.633 -9.972 0.128 1.00 91.94 94 ASN A O 1
ATOM 765 N N . LYS A 1 95 ? 13.978 -11.585 -0.676 1.00 90.38 95 LYS A N 1
ATOM 766 C CA . LYS A 1 95 ? 12.934 -12.364 -1.352 1.00 90.38 95 LYS A CA 1
ATOM 767 C C . LYS A 1 95 ? 11.770 -12.712 -0.420 1.00 90.38 95 LYS A C 1
ATOM 769 O O . LYS A 1 95 ? 10.612 -12.530 -0.795 1.00 90.38 95 LYS A O 1
ATOM 774 N N . GLU A 1 96 ? 12.072 -13.189 0.782 1.00 93.75 96 GLU A N 1
ATOM 775 C CA . GLU A 1 96 ? 11.089 -13.643 1.764 1.00 93.75 96 GLU A CA 1
ATOM 776 C C . GLU A 1 96 ? 10.221 -12.475 2.247 1.00 93.75 96 GLU A C 1
ATOM 778 O O . GLU A 1 96 ? 8.991 -12.557 2.224 1.00 93.75 96 GLU A O 1
ATOM 783 N N . ASN A 1 97 ? 10.854 -11.353 2.598 1.00 93.25 97 ASN A N 1
ATOM 784 C CA . ASN A 1 97 ? 10.178 -10.146 3.063 1.00 93.25 97 ASN A CA 1
ATOM 785 C C . ASN A 1 97 ? 9.304 -9.538 1.964 1.00 93.25 97 ASN A C 1
ATOM 787 O O . ASN A 1 97 ? 8.160 -9.165 2.227 1.00 93.25 97 ASN A O 1
ATOM 791 N N . ARG A 1 98 ? 9.808 -9.472 0.725 1.00 94.69 98 ARG A N 1
ATOM 792 C CA . ARG A 1 98 ? 9.044 -8.969 -0.425 1.00 94.69 98 ARG A CA 1
ATOM 793 C C . ARG A 1 98 ? 7.814 -9.827 -0.693 1.00 94.69 98 ARG A C 1
ATOM 795 O O . ARG A 1 98 ? 6.732 -9.275 -0.869 1.00 94.69 98 ARG A O 1
ATOM 802 N N . LEU A 1 99 ? 7.953 -11.153 -0.677 1.00 95.50 99 LEU A N 1
ATOM 803 C CA . LEU A 1 99 ? 6.837 -12.071 -0.903 1.00 95.50 99 LEU A CA 1
ATOM 804 C C . LEU A 1 99 ? 5.781 -11.968 0.204 1.00 95.50 99 LEU A C 1
ATOM 806 O O . LEU A 1 99 ? 4.586 -11.880 -0.089 1.00 95.50 99 LEU A O 1
ATOM 810 N N . ALA A 1 100 ? 6.211 -11.934 1.468 1.00 96.31 100 ALA A N 1
ATOM 811 C CA . ALA A 1 100 ? 5.311 -11.761 2.605 1.00 96.31 100 ALA A CA 1
ATOM 812 C C . ALA A 1 100 ? 4.557 -10.422 2.519 1.00 96.31 100 ALA A C 1
ATOM 814 O O . ALA A 1 100 ? 3.332 -10.386 2.652 1.00 96.31 100 ALA A O 1
ATOM 815 N N . LYS A 1 101 ? 5.275 -9.333 2.211 1.00 95.31 101 LYS A N 1
ATOM 816 C CA . LYS A 1 101 ? 4.709 -7.989 2.043 1.00 95.31 101 LYS A CA 1
ATOM 817 C C . LYS A 1 101 ? 3.725 -7.932 0.872 1.00 95.31 101 LYS A C 1
ATOM 819 O O . LYS A 1 101 ? 2.608 -7.460 1.054 1.00 95.31 101 LYS A O 1
ATOM 824 N N . ALA A 1 102 ? 4.094 -8.456 -0.297 1.00 96.50 102 ALA A N 1
ATOM 825 C CA . ALA A 1 102 ? 3.225 -8.506 -1.473 1.00 96.50 102 ALA A CA 1
ATOM 826 C C . ALA A 1 102 ? 1.937 -9.289 -1.189 1.00 96.50 102 ALA A C 1
ATOM 828 O O . ALA A 1 102 ? 0.845 -8.814 -1.491 1.00 96.50 102 ALA A O 1
ATOM 829 N N . THR A 1 103 ? 2.049 -10.448 -0.534 1.00 95.94 103 THR A N 1
ATOM 830 C CA . THR A 1 103 ? 0.892 -11.279 -0.167 1.00 95.94 103 THR A CA 1
ATOM 831 C C . THR A 1 103 ? -0.054 -10.539 0.780 1.00 95.94 103 THR A C 1
ATOM 833 O O . THR A 1 103 ? -1.265 -10.526 0.558 1.00 95.94 103 THR A O 1
ATOM 836 N N . ALA A 1 104 ? 0.484 -9.878 1.811 1.00 94.38 104 ALA A N 1
ATOM 837 C CA . ALA A 1 104 ? -0.312 -9.074 2.736 1.00 94.38 104 ALA A CA 1
ATOM 838 C C . ALA A 1 104 ? -1.032 -7.918 2.019 1.00 94.38 104 ALA A C 1
ATOM 840 O O . ALA A 1 104 ? -2.222 -7.698 2.244 1.00 94.38 104 ALA A O 1
ATOM 841 N N . ILE A 1 105 ? -0.335 -7.230 1.110 1.00 95.38 105 ILE A N 1
ATOM 842 C CA . ILE A 1 105 ? -0.897 -6.135 0.310 1.00 95.38 105 ILE A CA 1
ATOM 843 C C . ILE A 1 105 ? -2.028 -6.634 -0.593 1.00 95.38 105 ILE A C 1
ATOM 845 O O . ILE A 1 105 ? -3.089 -6.021 -0.617 1.00 95.38 105 ILE A O 1
ATOM 849 N N . ILE A 1 106 ? -1.845 -7.755 -1.298 1.00 95.69 106 ILE A N 1
ATOM 850 C CA . ILE A 1 106 ? -2.871 -8.324 -2.188 1.00 95.69 106 ILE A CA 1
ATOM 851 C C . ILE A 1 106 ? -4.121 -8.723 -1.399 1.00 95.69 106 ILE A C 1
ATOM 853 O O . ILE A 1 106 ? -5.243 -8.457 -1.837 1.00 95.69 106 ILE A O 1
ATOM 857 N N . ASN A 1 107 ? -3.949 -9.333 -0.223 1.00 93.81 107 ASN A N 1
ATOM 858 C CA . ASN A 1 107 ? -5.070 -9.688 0.646 1.00 93.81 107 ASN A CA 1
ATOM 859 C C . ASN A 1 107 ? -5.840 -8.438 1.094 1.00 93.81 107 ASN A C 1
ATOM 861 O O . ASN A 1 107 ? -7.064 -8.402 0.973 1.00 93.81 107 ASN A O 1
ATOM 865 N N . ALA A 1 108 ? -5.135 -7.394 1.539 1.00 92.81 108 ALA A N 1
ATOM 866 C CA . ALA A 1 108 ? -5.758 -6.134 1.937 1.00 92.81 108 ALA A CA 1
ATOM 867 C C . ALA A 1 108 ? -6.454 -5.430 0.757 1.00 92.81 108 ALA A C 1
ATOM 869 O O . ALA A 1 108 ? -7.588 -4.977 0.904 1.00 92.81 108 ALA A O 1
ATOM 870 N N . LEU A 1 109 ? -5.834 -5.410 -0.429 1.00 94.81 109 LEU A N 1
ATOM 871 C CA . LEU A 1 109 ? -6.422 -4.857 -1.652 1.00 94.81 109 LEU A CA 1
ATOM 872 C C . LEU A 1 109 ? -7.695 -5.610 -2.054 1.00 94.81 109 LEU A C 1
ATOM 874 O O . LEU A 1 109 ? -8.676 -4.989 -2.449 1.00 94.81 109 LEU A O 1
ATOM 878 N N . THR A 1 110 ? -7.707 -6.938 -1.917 1.00 94.12 110 THR A N 1
ATOM 879 C CA . THR A 1 110 ? -8.895 -7.759 -2.205 1.00 94.12 110 THR A CA 1
ATOM 880 C C . THR A 1 110 ? -10.071 -7.319 -1.336 1.00 94.12 110 THR A C 1
ATOM 882 O O . THR A 1 110 ? -11.141 -7.011 -1.857 1.00 94.12 110 THR A O 1
ATOM 885 N N . ILE A 1 111 ? -9.846 -7.200 -0.024 1.00 92.00 111 ILE A N 1
ATOM 886 C CA . ILE A 1 111 ? -10.866 -6.740 0.928 1.00 92.00 111 ILE A CA 1
ATOM 887 C C . ILE A 1 111 ? -11.288 -5.301 0.599 1.00 92.00 111 ILE A C 1
ATOM 889 O O . ILE A 1 111 ? -12.471 -4.970 0.665 1.00 92.00 111 ILE A O 1
ATOM 893 N N . ALA A 1 112 ? -10.345 -4.437 0.217 1.00 92.50 112 ALA A N 1
ATOM 894 C CA . ALA A 1 112 ? -10.641 -3.060 -0.157 1.00 92.50 112 ALA A CA 1
ATOM 895 C C . ALA A 1 112 ? -11.567 -2.976 -1.374 1.00 92.50 112 ALA A C 1
ATOM 897 O O . ALA A 1 112 ? -12.589 -2.288 -1.320 1.00 92.50 112 ALA A O 1
ATOM 898 N N . LYS A 1 113 ? -11.277 -3.742 -2.427 1.00 92.69 113 LYS A N 1
ATOM 899 C CA . LYS A 1 113 ? -12.125 -3.807 -3.621 1.00 92.69 113 LYS A CA 1
ATOM 900 C C . LYS A 1 113 ? -13.510 -4.378 -3.311 1.00 92.69 113 LYS A C 1
ATOM 902 O O . LYS A 1 113 ? -14.504 -3.816 -3.759 1.00 92.69 113 LYS A O 1
ATOM 907 N N . GLU A 1 114 ? -13.607 -5.418 -2.480 1.00 92.88 114 GLU A N 1
ATOM 908 C CA . GLU A 1 114 ? -14.896 -5.965 -2.012 1.00 92.88 114 GLU A CA 1
ATOM 909 C C . GLU A 1 114 ? -15.734 -4.936 -1.233 1.00 92.88 114 GLU A C 1
ATOM 911 O O . GLU A 1 114 ? -16.964 -4.972 -1.256 1.00 92.88 114 GLU A O 1
ATOM 916 N N . LYS A 1 115 ? -15.077 -3.992 -0.550 1.00 90.56 115 LYS A N 1
ATOM 917 C CA . LYS A 1 115 ? -15.718 -2.889 0.182 1.00 90.56 115 LYS A CA 1
ATOM 918 C C . LYS A 1 115 ? -15.971 -1.646 -0.681 1.00 90.56 115 LYS A C 1
ATOM 920 O O . LYS A 1 115 ? -16.489 -0.661 -0.157 1.00 90.56 115 LYS A O 1
ATOM 925 N N . GLY A 1 116 ? -15.660 -1.705 -1.978 1.00 92.56 116 GLY A N 1
ATOM 926 C CA . GLY A 1 116 ? -15.936 -0.651 -2.954 1.00 92.56 116 GLY A CA 1
ATOM 927 C C . GLY A 1 116 ? -14.872 0.444 -3.051 1.00 92.56 116 GLY A C 1
ATOM 928 O O . GLY A 1 116 ? -15.157 1.497 -3.612 1.00 92.56 116 GLY A O 1
ATOM 929 N N . PHE A 1 117 ? -13.670 0.228 -2.513 1.00 93.44 117 PHE A N 1
ATOM 930 C CA . PHE A 1 117 ? -12.553 1.155 -2.702 1.00 93.44 117 PHE A CA 1
ATOM 931 C C . PHE A 1 117 ? -11.911 0.960 -4.075 1.00 93.44 117 PHE A C 1
ATOM 933 O O . PHE A 1 117 ? -11.779 -0.172 -4.552 1.00 93.44 117 PHE A O 1
ATOM 940 N N . SER A 1 118 ? -11.460 2.055 -4.687 1.00 95.50 118 SER A N 1
ATOM 941 C CA . SER A 1 118 ? -10.610 1.973 -5.872 1.00 95.50 118 SER A CA 1
ATOM 942 C C . SER A 1 118 ? -9.181 1.569 -5.492 1.00 95.50 118 SER A C 1
ATOM 944 O O . SER A 1 118 ? -8.745 1.722 -4.347 1.00 95.50 118 SER A O 1
ATOM 946 N N . SER A 1 119 ? -8.410 1.091 -6.468 1.00 95.81 119 SER A N 1
ATOM 947 C CA . SER A 1 119 ? -6.983 0.823 -6.269 1.00 95.81 119 SER A CA 1
ATOM 948 C C . SER A 1 119 ? -6.189 2.069 -5.873 1.00 95.81 119 SER A C 1
ATOM 950 O O . SER A 1 119 ? -5.257 1.972 -5.080 1.00 95.81 119 SER A O 1
ATOM 952 N N . ALA A 1 120 ? -6.568 3.242 -6.390 1.00 94.75 120 ALA A N 1
ATOM 953 C CA . ALA A 1 120 ? -5.941 4.507 -6.020 1.00 94.75 120 ALA A CA 1
ATOM 954 C C . ALA A 1 120 ? -6.204 4.854 -4.545 1.00 94.75 120 ALA A C 1
ATOM 956 O O . ALA A 1 120 ? -5.267 5.214 -3.833 1.00 94.75 120 ALA A O 1
ATOM 957 N N . ASP A 1 121 ? -7.440 4.665 -4.063 1.00 94.25 121 ASP A N 1
ATOM 958 C CA . ASP A 1 121 ? -7.772 4.853 -2.644 1.00 94.25 121 ASP A CA 1
ATOM 959 C C . ASP A 1 121 ? -6.954 3.907 -1.766 1.00 94.25 121 ASP A C 1
ATOM 961 O O . ASP A 1 121 ? -6.396 4.318 -0.750 1.00 94.25 121 ASP A O 1
ATOM 965 N N . PHE A 1 122 ? -6.856 2.636 -2.169 1.00 95.44 122 PHE A N 1
ATOM 966 C CA . PHE A 1 122 ? -6.091 1.635 -1.437 1.00 95.44 122 PHE A CA 1
ATOM 967 C C . PHE A 1 122 ? -4.607 2.002 -1.332 1.00 95.44 122 PHE A C 1
ATOM 969 O O . PHE A 1 122 ? -4.047 1.938 -0.237 1.00 95.44 122 PHE A O 1
ATOM 976 N N . VAL A 1 123 ? -3.975 2.413 -2.436 1.00 95.44 123 VAL A N 1
ATOM 977 C CA . VAL A 1 123 ? -2.573 2.857 -2.424 1.00 95.44 123 VAL A CA 1
ATOM 978 C C . VAL A 1 123 ? -2.406 4.080 -1.525 1.00 95.44 123 VAL A C 1
ATOM 980 O O . VAL A 1 123 ? -1.528 4.077 -0.667 1.00 95.44 123 VAL A O 1
ATOM 983 N N . GLY A 1 124 ? -3.298 5.070 -1.623 1.00 94.00 124 GLY A N 1
ATOM 984 C CA . GLY A 1 124 ? -3.262 6.239 -0.745 1.00 94.00 124 GLY A CA 1
ATOM 985 C C . GLY A 1 124 ? -3.367 5.861 0.736 1.00 94.00 124 GLY A C 1
ATOM 986 O O . GLY A 1 124 ? -2.575 6.322 1.554 1.00 94.00 124 GLY A O 1
ATOM 987 N N . ILE A 1 125 ? -4.294 4.970 1.096 1.00 93.38 125 ILE A N 1
ATOM 988 C CA . ILE A 1 125 ? -4.441 4.444 2.464 1.00 93.38 125 ILE A CA 1
ATOM 989 C C . ILE A 1 125 ? -3.160 3.747 2.932 1.00 93.38 125 ILE A C 1
ATOM 991 O O . ILE A 1 125 ? -2.710 3.962 4.062 1.00 93.38 125 ILE A O 1
ATOM 995 N N . TYR A 1 126 ? -2.587 2.914 2.063 1.00 93.25 126 TYR A N 1
ATOM 996 C CA . TYR A 1 126 ? -1.375 2.161 2.342 1.00 93.25 126 TYR A CA 1
ATOM 997 C C . TYR A 1 126 ? -0.191 3.091 2.638 1.00 93.25 126 TYR A C 1
ATOM 999 O O . TYR A 1 126 ? 0.511 2.896 3.630 1.00 93.25 126 TYR A O 1
ATOM 1007 N N . GLU A 1 127 ? -0.006 4.138 1.833 1.00 92.38 127 GLU A N 1
ATOM 1008 C CA . GLU A 1 127 ? 1.064 5.130 2.000 1.00 92.38 127 GLU A CA 1
ATOM 1009 C C . GLU A 1 127 ? 0.927 5.955 3.286 1.00 92.38 127 GLU A C 1
ATOM 1011 O O . GLU A 1 127 ? 1.932 6.298 3.907 1.00 92.38 127 GLU A O 1
ATOM 1016 N N . HIS A 1 128 ? -0.300 6.211 3.749 1.00 91.69 128 HIS A N 1
ATOM 1017 C CA . HIS A 1 128 ? -0.541 6.870 5.038 1.00 91.69 128 HIS A CA 1
ATOM 1018 C C . HIS A 1 128 ? -0.229 5.971 6.250 1.00 91.69 128 HIS A C 1
ATOM 1020 O O . HIS A 1 128 ? -0.306 6.430 7.392 1.00 91.69 128 HIS A O 1
ATOM 1026 N N . GLY A 1 129 ? 0.100 4.690 6.037 1.00 89.56 129 GLY A N 1
ATOM 1027 C CA . GLY A 1 129 ? 0.475 3.759 7.102 1.00 89.56 129 GLY A CA 1
ATOM 1028 C C . GLY A 1 129 ? -0.686 3.368 8.020 1.00 89.56 129 GLY A C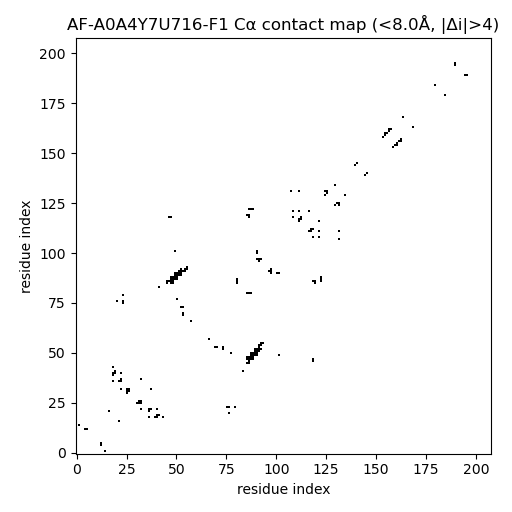 1
ATOM 1029 O O . GLY A 1 129 ? -0.467 2.986 9.172 1.00 89.56 129 GLY A O 1
ATOM 1030 N N . ILE A 1 130 ? -1.929 3.480 7.544 1.00 84.62 130 ILE A N 1
ATOM 1031 C CA . ILE A 1 130 ? -3.119 3.121 8.318 1.00 84.62 130 ILE A CA 1
ATOM 1032 C C . ILE A 1 130 ? -3.500 1.669 7.992 1.00 84.62 130 ILE A C 1
ATOM 1034 O O . ILE A 1 130 ? -3.805 1.377 6.836 1.00 84.62 130 ILE A O 1
ATOM 1038 N N . PRO A 1 131 ? -3.551 0.755 8.983 1.00 84.50 131 PRO A N 1
ATOM 1039 C CA . PRO A 1 131 ? -4.054 -0.598 8.756 1.00 84.50 131 PRO A CA 1
ATOM 1040 C C . PRO A 1 131 ? -5.482 -0.570 8.207 1.00 84.50 131 PRO A C 1
ATOM 1042 O O . PRO A 1 131 ? -6.344 0.138 8.740 1.00 84.50 131 PRO A O 1
ATOM 1045 N N . PHE A 1 132 ? -5.743 -1.348 7.158 1.00 83.50 132 PHE A N 1
ATOM 1046 C CA . PHE A 1 132 ? -7.006 -1.286 6.425 1.00 83.50 132 PHE A CA 1
ATOM 1047 C C . PHE A 1 132 ? -8.214 -1.639 7.311 1.00 83.50 132 PHE A C 1
ATOM 1049 O O . PHE A 1 132 ? -9.266 -1.005 7.239 1.00 83.50 132 PHE A O 1
ATOM 1056 N N . GLU A 1 133 ? -8.038 -2.567 8.252 1.00 83.06 133 GLU A N 1
ATOM 1057 C CA . GLU A 1 133 ? -9.052 -2.980 9.227 1.00 83.06 133 GLU A CA 1
ATOM 1058 C C . GLU A 1 133 ? -9.521 -1.806 10.097 1.00 83.06 133 GLU A C 1
ATOM 1060 O O . GLU A 1 133 ? -10.697 -1.712 10.461 1.00 83.06 133 GLU A O 1
ATOM 1065 N N . LYS A 1 134 ? -8.613 -0.873 10.411 1.00 88.12 134 LYS A N 1
ATOM 1066 C CA . LYS A 1 134 ? -8.935 0.328 11.188 1.00 88.12 134 LYS A CA 1
ATOM 1067 C C . LYS A 1 134 ? -9.835 1.269 10.394 1.00 88.12 134 LYS A C 1
ATOM 1069 O O . LYS A 1 134 ? -10.758 1.836 10.976 1.00 88.12 134 LYS A O 1
ATOM 1074 N N . ILE A 1 135 ? -9.596 1.408 9.090 1.00 88.81 135 ILE A N 1
ATOM 1075 C CA . ILE A 1 135 ? -10.441 2.223 8.209 1.00 88.81 135 ILE A CA 1
ATOM 1076 C C . ILE A 1 135 ? -11.835 1.621 8.105 1.00 88.81 135 ILE A C 1
ATOM 1078 O O . ILE A 1 135 ? -12.817 2.337 8.292 1.00 88.81 135 ILE A O 1
ATOM 1082 N N . ILE A 1 136 ? -11.938 0.305 7.900 1.00 86.31 136 ILE A N 1
ATOM 1083 C CA . ILE A 1 136 ? -13.237 -0.378 7.859 1.00 86.31 136 ILE A CA 1
ATOM 1084 C C . ILE A 1 136 ? -14.016 -0.152 9.154 1.00 86.31 136 ILE A C 1
ATOM 1086 O O . ILE A 1 136 ? -15.170 0.273 9.107 1.00 86.31 136 ILE A O 1
ATOM 1090 N N . LYS A 1 137 ? -13.367 -0.318 10.310 1.00 88.25 137 LYS A N 1
ATOM 1091 C CA . LYS A 1 137 ? -13.992 -0.061 11.612 1.00 88.25 137 LYS A CA 1
ATOM 1092 C C . LYS A 1 137 ? -14.469 1.388 11.762 1.00 88.25 137 LYS A C 1
ATOM 1094 O O . LYS A 1 137 ? -15.537 1.633 12.315 1.00 88.25 137 LYS A O 1
ATOM 1099 N N . GLN A 1 138 ? -13.690 2.361 11.292 1.00 89.81 138 GLN A N 1
ATOM 1100 C CA . GLN A 1 138 ? -14.087 3.770 11.335 1.00 89.81 138 GLN A CA 1
ATOM 1101 C C . GLN A 1 138 ? -15.286 4.050 10.426 1.00 89.81 138 GLN A C 1
ATOM 1103 O O . GLN A 1 138 ? -16.223 4.720 10.852 1.00 89.81 138 GLN A O 1
ATOM 1108 N N . LEU A 1 139 ? -15.303 3.500 9.211 1.00 89.50 139 LEU A N 1
ATOM 1109 C CA . LEU A 1 139 ? -16.441 3.632 8.301 1.00 89.50 139 LEU A CA 1
ATOM 1110 C C . LEU A 1 139 ? -17.710 2.984 8.856 1.00 89.50 139 LEU A C 1
ATOM 1112 O O . LEU A 1 139 ? -18.796 3.535 8.689 1.00 89.50 139 LEU A O 1
ATOM 1116 N N . GLU A 1 140 ? -17.592 1.851 9.544 1.00 89.81 140 GLU A N 1
ATOM 1117 C CA . GLU A 1 140 ? -18.718 1.238 10.252 1.00 89.81 140 GLU A CA 1
ATOM 1118 C C . GLU A 1 140 ? -19.266 2.154 11.346 1.00 89.81 140 GLU A C 1
ATOM 1120 O O . GLU A 1 140 ? -20.480 2.300 11.453 1.00 89.81 140 GLU A O 1
ATOM 1125 N N . ILE A 1 141 ? -18.400 2.828 12.108 1.00 91.38 141 ILE A N 1
ATOM 1126 C CA . ILE A 1 141 ? -18.822 3.822 13.106 1.00 91.38 141 ILE A CA 1
ATOM 1127 C C . ILE A 1 141 ? -19.538 5.003 12.439 1.00 91.38 141 ILE A C 1
ATOM 1129 O O . ILE A 1 141 ? -20.552 5.463 12.955 1.00 91.38 141 ILE A O 1
ATOM 1133 N N . PHE A 1 142 ? -19.059 5.490 11.290 1.00 89.12 142 PHE A N 1
ATOM 1134 C CA . PHE A 1 142 ? -19.739 6.568 10.563 1.00 89.12 142 PHE A CA 1
ATOM 1135 C C . PHE A 1 142 ? -21.122 6.154 10.051 1.00 89.12 142 PHE A C 1
ATOM 1137 O O . PHE A 1 142 ? -22.052 6.954 10.104 1.00 89.12 142 PHE A O 1
ATOM 1144 N N . LYS A 1 143 ? -21.270 4.911 9.577 1.00 88.94 143 LYS A N 1
ATOM 1145 C CA . LYS A 1 143 ? -22.544 4.391 9.057 1.00 88.94 143 LYS A CA 1
ATOM 1146 C C . LYS A 1 143 ? -23.542 4.058 10.164 1.00 88.94 143 LYS A C 1
ATOM 1148 O O . LYS A 1 143 ? -24.714 4.399 10.053 1.00 88.94 143 LYS A O 1
ATOM 1153 N N . ASN A 1 14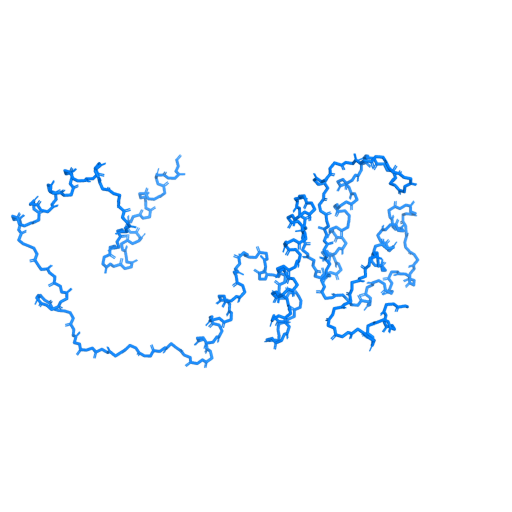4 ? -23.080 3.385 11.215 1.00 90.69 144 ASN A N 1
ATOM 1154 C CA . ASN A 1 144 ? -23.936 2.828 12.264 1.00 90.69 144 ASN A CA 1
ATOM 1155 C C . ASN A 1 144 ? -24.062 3.750 13.487 1.00 90.69 144 ASN A C 1
ATOM 1157 O O . ASN A 1 144 ? -24.885 3.506 14.369 1.00 90.69 144 ASN A O 1
ATOM 1161 N N . GLY A 1 145 ? -23.251 4.807 13.548 1.00 87.25 145 GLY A N 1
ATOM 1162 C CA . GLY A 1 145 ? -23.107 5.664 14.715 1.00 87.25 145 GLY A CA 1
ATOM 1163 C C . GLY A 1 145 ? -22.205 5.053 15.790 1.00 87.25 145 GLY A C 1
ATOM 1164 O O . GLY A 1 145 ? -21.851 3.872 15.778 1.00 87.25 145 GLY A O 1
ATOM 1165 N N . ILE A 1 146 ? -21.821 5.884 16.757 1.00 86.31 146 ILE A N 1
ATOM 1166 C CA . ILE A 1 146 ? -21.132 5.422 17.964 1.00 86.31 146 ILE A CA 1
ATOM 1167 C C . ILE A 1 146 ? -22.184 4.818 18.897 1.00 86.31 146 ILE A C 1
ATOM 1169 O O . ILE A 1 146 ? -23.234 5.424 19.127 1.00 86.31 146 ILE A O 1
ATOM 1173 N N . ALA A 1 147 ? -21.895 3.637 19.449 1.00 82.25 147 ALA A N 1
ATOM 1174 C CA . ALA A 1 147 ? -22.736 3.033 20.474 1.00 82.25 147 ALA A CA 1
ATOM 1175 C C . ALA A 1 147 ? -22.957 4.036 21.616 1.00 82.25 147 ALA A C 1
ATOM 1177 O O . ALA A 1 147 ? -22.003 4.599 22.156 1.00 82.25 147 ALA A O 1
ATOM 1178 N N . LYS A 1 148 ? -24.221 4.281 21.966 1.00 84.56 148 LYS A N 1
ATOM 1179 C CA . LYS A 1 148 ? -24.550 5.221 23.037 1.00 84.56 148 LYS A CA 1
ATOM 1180 C C . LYS A 1 148 ? -24.007 4.685 24.356 1.00 84.56 148 LYS A C 1
ATOM 1182 O O . LYS A 1 148 ? -24.282 3.546 24.729 1.00 84.56 148 LYS A O 1
ATOM 1187 N N . SER A 1 149 ? -23.262 5.520 25.068 1.00 82.62 149 SER A N 1
ATOM 1188 C CA . SER A 1 149 ? -22.877 5.221 26.442 1.00 82.62 149 SER A CA 1
ATOM 1189 C C . SER A 1 149 ? -24.108 5.318 27.336 1.00 82.62 149 SER A C 1
ATOM 1191 O O . SER A 1 149 ? -24.771 6.355 27.369 1.00 82.62 149 SER A O 1
ATOM 1193 N N . ASN A 1 150 ? -24.397 4.255 28.083 1.00 87.12 150 ASN A N 1
ATOM 1194 C CA . ASN A 1 150 ? -25.402 4.307 29.138 1.00 87.12 150 ASN A CA 1
ATOM 1195 C C . ASN A 1 150 ? -24.814 5.073 30.324 1.00 87.12 150 ASN A C 1
ATOM 1197 O O . ASN A 1 150 ? -23.909 4.587 31.002 1.00 87.12 150 ASN A O 1
ATOM 1201 N N . LEU A 1 151 ? -25.307 6.290 30.550 1.00 87.31 151 LEU A N 1
ATOM 1202 C CA . LEU A 1 151 ? -24.949 7.074 31.727 1.00 87.31 151 LEU A CA 1
ATOM 1203 C C . LEU A 1 151 ? -25.627 6.444 32.947 1.00 87.31 151 LEU A C 1
ATOM 1205 O O . LEU A 1 151 ? -26.851 6.399 33.013 1.00 87.31 151 LEU A O 1
ATOM 1209 N N . ILE A 1 152 ? -24.829 5.936 33.887 1.00 87.75 152 ILE A N 1
ATOM 1210 C CA . ILE A 1 152 ? -25.336 5.301 35.113 1.00 87.75 152 ILE A CA 1
ATOM 1211 C C . ILE A 1 152 ? -25.641 6.378 36.164 1.00 87.75 152 ILE A C 1
ATOM 1213 O O . ILE A 1 152 ? -26.764 6.488 36.643 1.00 87.75 152 ILE A O 1
ATOM 1217 N N . SER A 1 153 ? -24.648 7.205 36.496 1.00 91.00 153 SER A N 1
ATOM 1218 C CA . SER A 1 153 ? -24.752 8.318 37.448 1.00 91.00 153 SER A CA 1
ATOM 1219 C C . SER A 1 153 ? -23.588 9.296 37.237 1.00 91.00 153 SER A C 1
ATOM 1221 O O . SER A 1 153 ? -22.557 8.880 36.698 1.00 91.00 153 SER A O 1
ATOM 1223 N N . PRO A 1 154 ? -23.690 10.570 37.664 1.00 89.81 154 PRO A N 1
ATOM 1224 C CA . PRO A 1 154 ? -22.529 11.456 37.692 1.00 89.81 154 PRO A CA 1
ATOM 1225 C C . PRO A 1 154 ? -21.452 10.895 38.625 1.00 89.81 154 PRO A C 1
ATOM 1227 O O . PRO A 1 154 ? -21.765 10.294 39.656 1.00 89.81 154 PRO A O 1
ATOM 1230 N N . ALA A 1 155 ? -20.185 11.113 38.272 1.00 89.62 155 ALA A N 1
ATOM 1231 C CA . ALA A 1 155 ? -19.090 10.823 39.181 1.00 89.62 155 ALA A CA 1
ATOM 1232 C C . ALA A 1 155 ? -19.100 11.862 40.316 1.00 89.62 155 ALA A C 1
ATOM 1234 O O . ALA A 1 155 ? -19.091 13.065 40.054 1.00 89.62 155 ALA A O 1
ATOM 1235 N N . THR A 1 156 ? -19.144 11.409 41.567 1.00 92.38 156 THR A N 1
ATOM 1236 C CA . THR A 1 156 ? -19.094 12.262 42.766 1.00 92.38 156 THR A CA 1
ATOM 1237 C C . THR A 1 156 ? -17.948 11.828 43.667 1.00 92.38 156 THR A C 1
ATOM 1239 O O . THR A 1 156 ? -17.348 10.770 43.458 1.00 92.38 156 THR A O 1
ATOM 1242 N N . ILE A 1 157 ? -17.649 12.622 44.698 1.00 91.44 157 ILE A N 1
ATOM 1243 C CA . ILE A 1 157 ? -16.762 12.176 45.777 1.00 91.44 157 ILE A CA 1
ATOM 1244 C C . ILE A 1 157 ? -17.336 10.866 46.333 1.00 91.44 157 ILE A C 1
ATOM 1246 O O . ILE A 1 157 ? -18.534 10.788 46.613 1.00 91.44 157 ILE A O 1
ATOM 1250 N N . ASN A 1 158 ? -16.496 9.834 46.416 1.00 87.12 158 ASN A N 1
A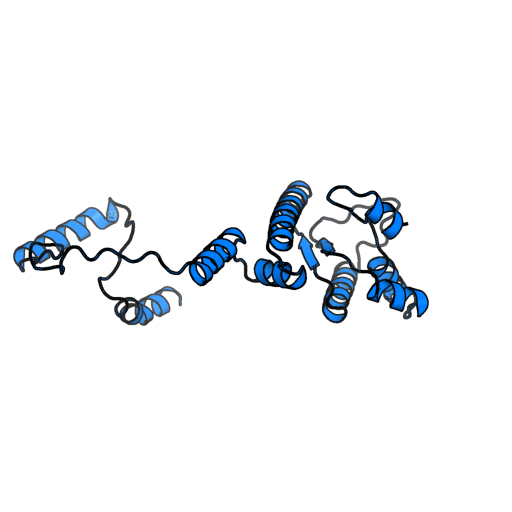TOM 1251 C CA . ASN A 1 158 ? -16.847 8.460 46.797 1.00 87.12 158 ASN A CA 1
ATOM 1252 C C . ASN A 1 158 ? -17.718 7.684 45.782 1.00 87.12 158 ASN A C 1
ATOM 1254 O O . ASN A 1 158 ? -18.129 6.564 46.066 1.00 87.12 158 ASN A O 1
ATOM 1258 N N . ASN A 1 159 ? -17.954 8.230 44.583 1.00 86.19 159 ASN A N 1
ATOM 1259 C CA . ASN A 1 159 ? -18.591 7.551 43.448 1.00 86.19 159 ASN A CA 1
ATOM 1260 C C . ASN A 1 159 ? -17.806 7.845 42.160 1.00 86.19 159 ASN A C 1
ATOM 1262 O O . ASN A 1 159 ? -18.174 8.706 41.363 1.00 86.19 159 ASN A O 1
ATOM 1266 N N . GLY A 1 160 ? -16.667 7.178 41.984 1.00 86.31 160 GLY A N 1
ATOM 1267 C CA . GLY A 1 160 ? -15.783 7.371 40.829 1.00 86.31 160 GLY A CA 1
ATOM 1268 C C . GLY A 1 160 ? -14.783 8.529 40.947 1.00 86.31 160 GLY A C 1
ATOM 1269 O O . GLY A 1 160 ? -13.818 8.542 40.188 1.00 86.31 160 GLY A O 1
ATOM 1270 N N . ILE A 1 161 ? -14.946 9.452 41.906 1.00 88.31 161 ILE A N 1
ATOM 1271 C CA . ILE A 1 161 ? -13.924 10.446 42.275 1.00 88.31 161 ILE A CA 1
ATOM 1272 C C . ILE A 1 161 ? -13.424 10.135 43.686 1.00 88.31 161 ILE A C 1
ATOM 1274 O O . ILE A 1 161 ? -14.200 10.125 44.643 1.00 88.31 161 ILE A O 1
ATOM 1278 N N . LEU A 1 162 ? -12.119 9.896 43.811 1.00 86.88 162 LEU A N 1
ATOM 1279 C CA . LEU A 1 162 ? -11.441 9.775 45.098 1.00 86.88 162 LEU A CA 1
ATOM 1280 C C . LEU A 1 162 ? -10.921 11.157 45.508 1.00 86.88 162 LEU A C 1
ATOM 1282 O O . LEU A 1 162 ? -10.156 11.765 44.761 1.00 86.88 162 LEU A O 1
ATOM 1286 N N . SER A 1 163 ? -11.339 11.651 46.674 1.00 87.81 163 SER A N 1
ATOM 1287 C CA . SER A 1 163 ? -10.794 12.880 47.256 1.00 87.81 163 SER A CA 1
ATOM 1288 C C . SER A 1 163 ? -9.710 12.496 48.254 1.00 87.81 163 SER A C 1
ATOM 1290 O O . SER A 1 163 ? -10.008 11.812 49.228 1.00 87.81 163 SER A O 1
ATOM 1292 N N . LEU A 1 164 ? -8.472 12.917 48.007 1.00 87.94 164 LEU A N 1
ATOM 1293 C CA . LEU A 1 164 ? -7.348 12.687 48.914 1.00 87.94 164 LEU A CA 1
ATOM 1294 C C . LEU A 1 164 ? -7.230 13.854 49.896 1.00 87.94 164 LEU A C 1
ATOM 1296 O O . LEU A 1 164 ? -7.406 15.009 49.499 1.00 87.94 164 LEU A O 1
ATOM 1300 N N . THR A 1 165 ? -6.941 13.559 51.162 1.00 93.06 165 THR A N 1
ATOM 1301 C CA . THR A 1 165 ? -6.472 14.581 52.105 1.00 93.06 165 THR A CA 1
ATOM 1302 C C . THR A 1 165 ? -5.025 14.966 51.791 1.00 93.06 165 THR A C 1
ATOM 1304 O O . THR A 1 165 ? -4.346 14.286 51.022 1.00 93.06 165 THR A O 1
ATOM 1307 N N . GLU A 1 166 ? -4.533 16.052 52.386 1.00 92.94 166 GLU A N 1
ATOM 1308 C CA . GLU A 1 166 ? -3.133 16.471 52.231 1.00 92.94 166 GLU A CA 1
ATOM 1309 C C . GLU A 1 166 ? -2.162 15.382 52.715 1.00 92.94 166 GLU A C 1
ATOM 1311 O O . GLU A 1 166 ? -1.226 15.030 52.003 1.00 92.94 166 GLU A O 1
ATOM 1316 N N . SER A 1 167 ? -2.474 14.738 53.844 1.00 94.25 167 SER A N 1
ATOM 1317 C CA . SER A 1 167 ? -1.704 13.594 54.344 1.00 94.25 167 SER A CA 1
ATOM 1318 C C . SER A 1 167 ? -1.740 12.400 53.385 1.00 94.25 167 SER A C 1
ATOM 1320 O O . SER A 1 167 ? -0.708 11.769 53.168 1.00 94.25 167 SER A O 1
ATOM 1322 N N . ASP A 1 168 ? -2.902 12.080 52.799 1.00 91.88 168 ASP A N 1
ATOM 1323 C CA . ASP A 1 168 ? -2.995 10.989 51.819 1.00 91.88 168 ASP A CA 1
ATOM 1324 C C . ASP A 1 168 ? -2.175 11.313 50.567 1.00 91.88 168 ASP A C 1
ATOM 1326 O O . ASP A 1 168 ? -1.529 10.440 49.992 1.00 91.88 168 ASP A O 1
ATOM 1330 N N . PHE A 1 169 ? -2.209 12.571 50.123 1.00 88.62 169 PHE A N 1
ATOM 1331 C CA . PHE A 1 169 ? -1.443 13.028 48.973 1.00 88.62 169 PHE A CA 1
ATOM 1332 C C . PHE A 1 169 ? 0.062 12.861 49.208 1.00 88.62 169 PHE A C 1
ATOM 1334 O O . PHE A 1 169 ? 0.732 12.251 48.374 1.00 88.62 169 PHE A O 1
ATOM 1341 N N . GLU A 1 170 ? 0.576 13.338 50.343 1.00 94.19 170 GLU A N 1
ATOM 1342 C CA . GLU A 1 170 ? 1.990 13.205 50.710 1.00 94.19 170 GLU A CA 1
ATOM 1343 C C . GLU A 1 170 ? 2.412 11.735 50.814 1.00 94.19 170 GLU A C 1
ATOM 1345 O O . GLU A 1 170 ? 3.439 11.342 50.258 1.00 94.19 170 GLU A O 1
ATOM 1350 N N . GLU A 1 171 ? 1.588 10.893 51.446 1.00 95.69 171 GLU A N 1
ATOM 1351 C CA . GLU A 1 171 ? 1.853 9.457 51.565 1.00 95.69 171 GLU A CA 1
ATOM 1352 C C . GLU A 1 171 ? 1.935 8.778 50.188 1.00 95.69 171 GLU A C 1
ATOM 1354 O O . GLU A 1 171 ? 2.863 8.011 49.915 1.00 95.69 171 GLU A O 1
ATOM 1359 N N . LYS A 1 172 ? 0.979 9.054 49.289 1.00 90.88 172 LYS A N 1
ATOM 1360 C CA . LYS A 1 172 ? 0.971 8.454 47.945 1.00 90.88 172 LYS A CA 1
ATOM 1361 C C . LYS A 1 172 ? 2.077 9.006 47.048 1.00 90.88 172 LYS A C 1
ATOM 1363 O O . LYS A 1 172 ? 2.597 8.242 46.234 1.00 90.88 172 LYS A O 1
ATOM 1368 N N . ALA A 1 173 ? 2.456 10.275 47.198 1.00 89.88 173 ALA A N 1
ATOM 1369 C CA . ALA A 1 173 ? 3.605 10.854 46.506 1.00 89.88 173 ALA A CA 1
ATOM 1370 C C . ALA A 1 173 ? 4.911 10.173 46.947 1.00 89.88 173 ALA A C 1
ATOM 1372 O O . ALA A 1 173 ? 5.648 9.663 46.107 1.00 89.88 173 ALA A O 1
ATOM 1373 N N . ALA A 1 174 ? 5.131 10.033 48.258 1.00 93.75 174 ALA A N 1
ATOM 1374 C CA . ALA A 1 174 ? 6.298 9.335 48.794 1.00 93.75 174 ALA A CA 1
ATOM 1375 C C . ALA A 1 174 ? 6.346 7.859 48.360 1.00 93.75 174 ALA A C 1
ATOM 1377 O O . ALA A 1 174 ? 7.406 7.337 48.010 1.00 93.75 174 ALA A O 1
ATOM 1378 N N . PHE A 1 175 ? 5.193 7.182 48.336 1.00 92.25 175 PHE A N 1
ATOM 1379 C CA . PHE A 1 175 ? 5.094 5.817 47.818 1.00 92.25 175 PHE A CA 1
ATOM 1380 C C . PHE A 1 175 ? 5.479 5.732 46.336 1.00 92.25 175 PHE A C 1
ATOM 1382 O O . PHE A 1 175 ? 6.187 4.805 45.939 1.00 92.25 175 PHE A O 1
ATOM 1389 N N . PHE A 1 176 ? 5.019 6.682 45.518 1.00 89.44 176 PHE A N 1
ATOM 1390 C CA . PHE A 1 176 ? 5.370 6.742 44.104 1.00 89.44 176 PHE A CA 1
ATOM 1391 C C . PHE A 1 176 ? 6.880 6.903 43.914 1.00 89.44 176 PHE A C 1
ATOM 1393 O O . PHE A 1 176 ? 7.475 6.099 43.198 1.00 89.44 176 PHE A O 1
ATOM 1400 N N . ASP A 1 177 ? 7.500 7.865 44.599 1.00 90.00 177 ASP A N 1
ATOM 1401 C CA . ASP A 1 177 ? 8.938 8.137 44.488 1.00 90.00 177 ASP A CA 1
ATOM 1402 C C . ASP A 1 177 ? 9.783 6.926 44.907 1.00 90.00 177 ASP A C 1
ATOM 1404 O O . ASP A 1 177 ? 10.720 6.550 44.204 1.00 90.00 177 ASP A O 1
ATOM 1408 N N . LEU A 1 178 ? 9.398 6.242 45.991 1.00 93.56 178 LEU A N 1
ATOM 1409 C CA . LEU A 1 178 ? 10.080 5.035 46.469 1.00 93.56 178 LEU A CA 1
ATOM 1410 C C . LEU A 1 178 ? 10.018 3.871 45.464 1.00 93.56 178 LEU A C 1
ATOM 1412 O O . LEU A 1 178 ? 10.930 3.046 45.390 1.00 93.56 178 LEU A O 1
ATOM 1416 N N . GLN A 1 179 ? 8.916 3.755 44.724 1.00 91.81 179 GLN A N 1
ATOM 1417 C CA . GLN A 1 179 ? 8.680 2.638 43.807 1.00 91.81 179 GLN A CA 1
ATOM 1418 C C . GLN A 1 179 ? 9.013 2.962 42.348 1.00 91.81 179 GLN A C 1
ATOM 1420 O O . GLN A 1 179 ? 9.014 2.048 41.523 1.00 91.81 179 GLN A O 1
ATOM 1425 N N . ASN A 1 180 ? 9.323 4.217 42.019 1.00 85.25 180 ASN A N 1
ATOM 1426 C CA . ASN A 1 180 ? 9.568 4.668 40.648 1.00 85.25 180 ASN A CA 1
ATOM 1427 C C . ASN A 1 180 ? 10.749 3.938 39.979 1.00 85.25 180 ASN A C 1
ATOM 1429 O O . ASN A 1 180 ? 10.714 3.673 38.781 1.00 85.25 180 ASN A O 1
ATOM 1433 N N . GLU A 1 181 ? 11.768 3.549 40.751 1.00 86.69 181 GLU A N 1
ATOM 1434 C CA . GLU A 1 181 ? 12.909 2.772 40.241 1.00 86.69 181 GLU A CA 1
ATOM 1435 C C . GLU A 1 181 ? 12.633 1.260 40.179 1.00 86.69 181 GLU A C 1
ATOM 1437 O O . GLU A 1 181 ? 13.222 0.546 39.369 1.00 86.69 181 GLU A O 1
ATOM 1442 N N . ASN A 1 182 ? 11.711 0.764 41.011 1.00 91.56 182 ASN A N 1
ATOM 1443 C CA . ASN A 1 182 ? 11.427 -0.667 41.163 1.00 91.56 182 ASN A CA 1
ATOM 1444 C C . ASN A 1 182 ? 10.272 -1.155 40.276 1.00 91.56 182 ASN A C 1
ATOM 1446 O O . ASN A 1 182 ? 10.150 -2.353 40.013 1.00 91.56 182 ASN A O 1
ATOM 1450 N N . LEU A 1 183 ? 9.409 -0.246 39.813 1.00 89.44 183 LEU A N 1
ATOM 1451 C CA . LEU A 1 183 ? 8.225 -0.556 39.019 1.00 89.44 183 LEU A CA 1
ATOM 1452 C C . LEU A 1 183 ? 8.228 0.206 37.694 1.00 89.44 183 LEU A C 1
ATOM 1454 O O . LEU A 1 183 ? 8.588 1.373 37.607 1.00 89.44 183 LEU A O 1
ATOM 1458 N N . LYS A 1 184 ? 7.732 -0.446 36.638 1.00 86.00 184 LYS A N 1
ATOM 1459 C CA . LYS A 1 184 ? 7.591 0.188 35.326 1.00 86.00 184 LYS A CA 1
ATOM 1460 C C . LYS A 1 184 ? 6.257 0.925 35.217 1.00 86.00 184 LYS A C 1
ATOM 1462 O O . LYS A 1 184 ? 5.191 0.305 35.221 1.00 86.00 184 LYS A O 1
ATOM 1467 N N . LEU A 1 185 ? 6.321 2.242 35.033 1.00 82.38 185 LEU A N 1
ATOM 1468 C CA . LEU A 1 185 ? 5.171 3.087 34.708 1.00 82.38 185 LEU A CA 1
ATOM 1469 C C . LEU A 1 185 ? 4.435 2.572 33.460 1.00 82.38 185 LEU A C 1
ATOM 1471 O O . LEU A 1 185 ? 4.995 2.510 32.366 1.00 82.38 185 LEU A O 1
ATOM 1475 N N . LYS A 1 186 ? 3.156 2.207 33.620 1.00 77.69 186 LYS A N 1
ATOM 1476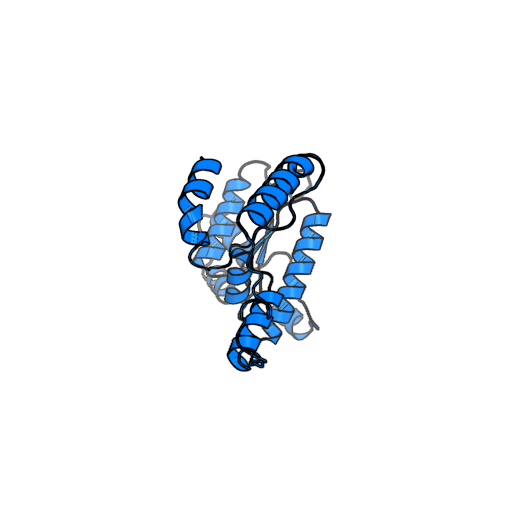 C CA . LYS A 1 186 ? 2.338 1.664 32.522 1.00 77.69 186 LYS A CA 1
ATOM 1477 C C . LYS A 1 186 ? 1.648 2.755 31.707 1.00 77.69 186 LYS A C 1
ATOM 1479 O O . LYS A 1 186 ? 1.649 2.697 30.481 1.00 77.69 186 LYS A O 1
ATOM 1484 N N . LYS A 1 187 ? 0.996 3.707 32.380 1.00 71.69 187 LYS A N 1
ATOM 1485 C CA . LYS A 1 187 ? 0.264 4.804 31.737 1.00 71.69 187 LYS A CA 1
ATOM 1486 C C . LYS A 1 187 ? -0.070 5.888 32.757 1.00 71.69 187 LYS A C 1
ATOM 1488 O O . LYS A 1 187 ? -0.684 5.586 33.775 1.00 71.69 187 LYS A O 1
ATOM 1493 N N . PHE A 1 188 ? 0.250 7.135 32.441 1.00 71.81 188 PHE A N 1
ATOM 1494 C CA . PHE A 1 188 ? -0.290 8.300 33.133 1.00 71.81 188 PHE A CA 1
ATOM 1495 C C . PHE A 1 188 ? -1.354 8.934 32.235 1.00 71.81 188 PHE A C 1
ATOM 1497 O O . PHE A 1 188 ? -1.074 9.275 31.086 1.00 71.81 188 PHE A O 1
ATOM 1504 N N . VAL A 1 189 ? -2.592 9.032 32.721 1.00 64.69 189 VAL A N 1
ATOM 1505 C CA . VAL A 1 189 ? -3.680 9.699 31.997 1.00 64.69 189 VAL A CA 1
ATOM 1506 C C . VAL A 1 189 ? -4.188 10.824 32.876 1.00 64.69 189 VAL A C 1
ATOM 1508 O O . VAL A 1 189 ? -4.886 10.553 33.852 1.00 64.69 189 VAL A O 1
ATOM 1511 N N . PRO A 1 190 ? -3.849 12.079 32.569 1.00 65.25 190 PRO A N 1
ATOM 1512 C CA . PRO A 1 190 ? -4.413 13.184 33.313 1.00 65.25 190 PRO A CA 1
ATOM 1513 C C . PRO A 1 190 ? -5.921 13.267 33.044 1.00 65.25 190 PRO A C 1
ATOM 1515 O O . PRO A 1 190 ? -6.384 13.013 31.931 1.00 65.25 190 PRO A O 1
ATOM 1518 N N . ALA A 1 191 ? -6.691 13.646 34.063 1.00 60.44 191 ALA A N 1
ATOM 1519 C CA . ALA A 1 191 ? -8.157 13.596 34.063 1.00 60.44 191 ALA A CA 1
ATOM 1520 C C . ALA A 1 191 ? -8.850 14.553 33.062 1.00 60.44 191 ALA A C 1
ATOM 1522 O O . ALA A 1 191 ? -10.074 14.627 33.018 1.00 60.44 191 ALA A O 1
ATOM 1523 N N . SER A 1 192 ? -8.097 15.289 32.240 1.00 58.03 192 SER A N 1
ATOM 1524 C CA . SER A 1 192 ? -8.618 16.291 31.312 1.00 58.03 192 SER A CA 1
ATOM 1525 C C . SER A 1 192 ? -7.892 16.244 29.968 1.00 58.03 192 SER A C 1
ATOM 1527 O O . SER A 1 192 ? -6.664 16.242 29.916 1.00 58.03 192 SER A O 1
ATOM 1529 N N . GLY A 1 193 ? -8.636 16.327 28.859 1.00 53.88 193 GLY A N 1
ATOM 1530 C CA . GLY A 1 193 ? -8.066 16.549 27.520 1.00 53.88 193 GLY A CA 1
ATOM 1531 C C . GLY A 1 193 ? -7.332 17.896 27.370 1.00 53.88 193 GLY A C 1
ATOM 1532 O O . GLY A 1 193 ? -6.613 18.109 26.395 1.00 53.88 193 GLY A O 1
ATOM 1533 N N . ALA A 1 194 ? -7.468 18.814 28.336 1.00 50.72 194 ALA A N 1
ATOM 1534 C CA . ALA A 1 194 ? -6.645 20.021 28.433 1.00 50.72 194 ALA A CA 1
ATOM 1535 C C . ALA A 1 194 ? -5.248 19.742 29.010 1.00 50.72 194 ALA A C 1
ATOM 1537 O O . ALA A 1 194 ? -4.310 20.480 28.719 1.00 50.72 194 ALA A O 1
ATOM 1538 N N . ALA A 1 195 ? -5.060 18.655 29.756 1.00 53.22 195 ALA A N 1
ATOM 1539 C CA . ALA A 1 195 ? -3.757 18.329 30.318 1.00 53.22 195 ALA A CA 1
ATOM 1540 C C . ALA A 1 195 ? -2.751 17.880 29.243 1.00 53.22 195 ALA A C 1
ATOM 1542 O O . ALA A 1 195 ? -1.576 18.217 29.337 1.00 53.22 195 ALA A O 1
ATOM 1543 N N . SER A 1 196 ? -3.199 17.260 28.142 1.00 57.28 196 SER A N 1
ATOM 1544 C CA . SER A 1 196 ? -2.341 17.039 26.963 1.00 57.28 196 SER A CA 1
ATOM 1545 C C . SER A 1 196 ? -1.808 18.351 26.360 1.00 57.28 196 SER A C 1
ATOM 1547 O O . SER A 1 196 ? -0.736 18.352 25.766 1.00 57.28 196 SER A O 1
ATOM 1549 N N . ARG A 1 197 ? -2.517 19.482 26.527 1.00 60.91 197 ARG A N 1
ATOM 1550 C CA . ARG A 1 197 ? -2.022 20.817 26.142 1.00 60.91 197 ARG A CA 1
ATOM 1551 C C . ARG A 1 197 ? -1.052 21.401 27.174 1.00 60.91 197 ARG A C 1
ATOM 1553 O O . ARG A 1 197 ? -0.092 22.038 26.762 1.00 60.91 197 ARG A O 1
ATOM 1560 N N . MET A 1 198 ? -1.254 21.146 28.470 1.00 59.09 198 MET A N 1
ATOM 1561 C CA . MET A 1 198 ? -0.318 21.558 29.533 1.00 59.09 198 MET A CA 1
ATOM 1562 C C . MET A 1 198 ? 1.055 20.891 29.401 1.00 59.09 198 MET A C 1
ATOM 1564 O O . MET A 1 198 ? 2.071 21.558 29.551 1.00 59.09 198 MET A O 1
ATOM 1568 N N . PHE A 1 199 ? 1.103 19.603 29.059 1.00 63.28 199 PHE A N 1
ATOM 1569 C CA . PHE A 1 199 ? 2.374 18.886 28.904 1.00 63.28 199 PHE A CA 1
ATOM 1570 C C . PHE A 1 199 ? 3.012 19.050 27.523 1.00 63.28 199 PHE A C 1
ATOM 1572 O O . PHE A 1 199 ? 4.128 18.587 27.323 1.00 63.28 199 PHE A O 1
ATOM 1579 N N . LYS A 1 200 ? 2.361 19.752 26.585 1.00 65.19 200 LYS A N 1
ATOM 1580 C CA . LYS A 1 200 ? 2.872 19.946 25.219 1.00 65.19 200 LYS A CA 1
ATOM 1581 C C . LYS A 1 200 ? 4.250 20.617 25.208 1.00 65.19 200 LYS A C 1
ATOM 1583 O O . LYS A 1 200 ? 5.095 20.239 24.408 1.00 65.19 200 LYS A O 1
ATOM 1588 N N . PHE A 1 201 ? 4.480 21.558 26.127 1.00 65.50 201 PHE A N 1
ATOM 1589 C CA . PHE A 1 201 ? 5.783 22.195 26.334 1.00 65.50 201 PHE A CA 1
ATOM 1590 C C . PHE A 1 201 ? 6.841 21.204 26.841 1.00 65.50 201 PHE A C 1
ATOM 1592 O O . PHE A 1 201 ? 7.923 21.128 26.274 1.00 65.50 201 PHE A O 1
ATOM 1599 N N . LEU A 1 202 ? 6.512 20.395 27.854 1.00 62.50 202 LEU A N 1
ATOM 1600 C CA . LEU A 1 202 ? 7.432 19.398 28.410 1.00 62.50 202 LEU A CA 1
ATOM 1601 C C . LEU A 1 202 ? 7.776 18.313 27.380 1.00 62.50 202 LEU A C 1
ATOM 1603 O O . LEU A 1 202 ? 8.917 17.883 27.283 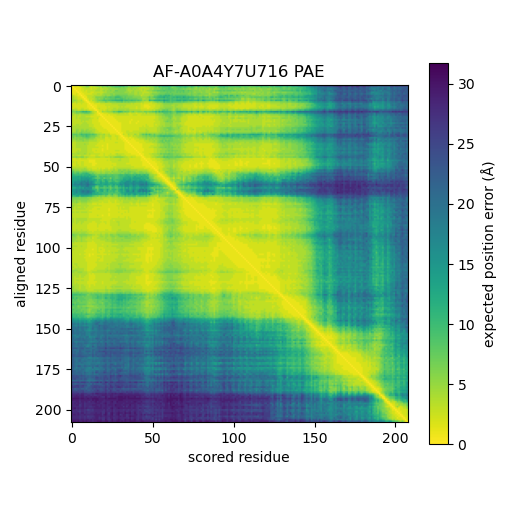1.00 62.50 202 LEU A O 1
ATOM 1607 N N . THR A 1 203 ? 6.793 17.884 26.586 1.00 64.25 203 THR A N 1
ATOM 1608 C CA . THR A 1 203 ? 7.008 16.913 25.507 1.00 64.25 203 THR A CA 1
ATOM 1609 C C . THR A 1 203 ? 7.827 17.500 24.359 1.00 64.25 203 THR A C 1
ATOM 1611 O O . THR A 1 203 ? 8.586 16.760 23.751 1.00 64.25 203 THR A O 1
ATOM 1614 N N . ALA A 1 204 ? 7.699 18.795 24.054 1.00 69.56 204 ALA A N 1
ATOM 1615 C CA . ALA A 1 204 ? 8.575 19.459 23.088 1.00 69.56 204 ALA A CA 1
ATOM 1616 C C . ALA A 1 204 ? 10.019 19.527 23.615 1.00 69.56 204 ALA A C 1
ATOM 1618 O O . ALA A 1 204 ? 10.926 19.094 22.926 1.00 69.56 204 ALA A O 1
ATOM 1619 N N . PHE A 1 205 ? 10.202 19.944 24.870 1.00 68.88 205 PHE A N 1
ATOM 1620 C CA . PHE A 1 205 ? 11.515 20.058 25.512 1.00 68.88 205 PHE A CA 1
ATOM 1621 C C . PHE A 1 205 ? 12.262 18.723 25.667 1.00 68.88 205 PHE A C 1
ATOM 1623 O O . PHE A 1 205 ? 13.477 18.695 25.575 1.00 68.88 205 PHE A O 1
ATOM 1630 N N . LEU A 1 206 ? 11.558 17.615 25.922 1.00 64.62 206 LEU A N 1
ATOM 1631 C CA . LEU A 1 206 ? 12.178 16.285 26.039 1.00 64.62 206 LEU A CA 1
ATOM 1632 C C . LEU A 1 206 ? 12.546 15.648 24.687 1.00 64.62 206 LEU A C 1
ATOM 1634 O O . LEU A 1 206 ? 13.220 14.621 24.682 1.00 64.62 206 LEU A O 1
ATOM 1638 N N . ASN A 1 207 ? 12.037 16.186 23.573 1.00 61.50 207 ASN A N 1
ATOM 1639 C CA . ASN A 1 207 ? 12.297 15.681 22.221 1.00 61.50 207 ASN A CA 1
ATOM 1640 C C . ASN A 1 207 ? 13.237 16.594 21.404 1.00 61.50 207 ASN A C 1
ATOM 1642 O O . ASN A 1 207 ? 13.524 16.248 20.258 1.00 61.50 207 ASN A O 1
ATOM 1646 N N . ASP A 1 208 ? 13.681 17.716 21.981 1.00 45.00 208 ASP A N 1
ATOM 1647 C CA . ASP A 1 208 ? 14.828 18.520 21.529 1.00 45.00 208 ASP A CA 1
ATOM 1648 C C . ASP A 1 208 ? 16.112 18.031 22.228 1.00 45.00 208 ASP A C 1
ATOM 1650 O O . ASP A 1 208 ? 17.186 18.064 21.584 1.00 45.00 208 ASP A O 1
#

pLDDT: mean 86.83, std 10.39, range [45.0, 96.88]

Organism: NCBI:txid2133765

Mean predicted aligned error: 11.35 Å